Protein AF-A0A514XLR4-F1 (afdb_monomer_lite)

pLDDT: mean 80.81, std 17.4, range [39.03, 98.38]

Sequence (251 aa):
MKNIILPLVALTLTMSACSYKSPTEDLDKAIAKSQRDLDAIIYGGGQPGKINVNGVIVTDESGSLLLDKKISILQEGGLGSRNVGTAVVGEKNKPTLSPTVKEESPQLASAHAQLISEGYVNLGCENLTAEDVQGLEERKLDSTETVYVFLAAKKVFICGEQHKNGVSLNIMAEELVLKDVRLTVVGIVGGIAVKTQKLELQGKNLLGTAAPTSNGIGMDAPGIALVVEKELSGPGDLMLISTGGAVVEKK

Structure (mmCIF, N/CA/C/O backbone):
data_AF-A0A514XLR4-F1
#
_entry.id   AF-A0A514XLR4-F1
#
loop_
_atom_site.group_PDB
_atom_site.id
_atom_site.type_symbol
_atom_site.label_atom_id
_atom_site.label_alt_id
_atom_site.label_comp_id
_atom_site.label_asym_id
_atom_site.label_entity_id
_atom_site.label_seq_id
_atom_site.pdbx_PDB_ins_code
_atom_site.Cartn_x
_atom_site.Cartn_y
_atom_site.Cartn_z
_atom_site.occupancy
_atom_site.B_iso_or_equiv
_atom_site.auth_seq_id
_atom_site.auth_comp_id
_atom_site.auth_asym_id
_atom_site.auth_atom_id
_atom_site.pdbx_PDB_model_num
ATOM 1 N N . MET A 1 1 ? 45.574 35.294 -107.891 1.00 39.91 1 MET A N 1
ATOM 2 C CA . MET A 1 1 ? 44.646 34.335 -107.254 1.00 39.91 1 MET A CA 1
ATOM 3 C C . MET A 1 1 ? 45.392 33.677 -106.102 1.00 39.91 1 MET A C 1
ATOM 5 O O . MET A 1 1 ? 46.378 33.002 -106.354 1.00 39.91 1 MET A O 1
ATOM 9 N N . LYS A 1 2 ? 45.028 33.987 -104.852 1.00 39.03 2 LYS A N 1
ATOM 10 C CA . LYS A 1 2 ? 45.645 33.432 -103.635 1.00 39.03 2 LYS A CA 1
ATOM 11 C C . LYS A 1 2 ? 44.602 32.548 -102.950 1.00 39.03 2 LYS A C 1
ATOM 13 O O . LYS A 1 2 ? 43.550 33.054 -102.576 1.00 39.03 2 LYS A O 1
ATOM 18 N N . ASN A 1 3 ? 44.898 31.255 -102.831 1.00 39.69 3 ASN A N 1
ATOM 19 C CA . ASN A 1 3 ? 44.086 30.282 -102.102 1.00 39.69 3 ASN A CA 1
ATOM 20 C C . ASN A 1 3 ? 44.306 30.455 -100.595 1.00 39.69 3 ASN A C 1
ATOM 22 O O . ASN A 1 3 ? 45.447 30.453 -100.134 1.00 39.69 3 ASN A O 1
ATOM 26 N N . ILE A 1 4 ? 43.214 30.592 -99.844 1.00 48.88 4 ILE A N 1
ATOM 27 C CA . ILE A 1 4 ? 43.189 30.582 -98.379 1.00 48.88 4 ILE A CA 1
ATOM 28 C C . ILE A 1 4 ? 42.684 29.201 -97.954 1.00 48.88 4 ILE A C 1
ATOM 30 O O . ILE A 1 4 ? 41.593 28.797 -98.348 1.00 48.88 4 ILE A O 1
ATOM 34 N N . ILE A 1 5 ? 43.485 28.479 -97.170 1.00 50.09 5 ILE A N 1
ATOM 35 C CA . ILE A 1 5 ? 43.124 27.204 -96.538 1.00 50.09 5 ILE A CA 1
ATOM 36 C C . ILE A 1 5 ? 42.855 27.503 -95.057 1.00 50.09 5 ILE A C 1
ATOM 38 O O . ILE A 1 5 ? 43.748 27.985 -94.362 1.00 50.09 5 ILE A O 1
ATOM 42 N N . LEU A 1 6 ? 41.634 27.239 -94.584 1.00 40.59 6 LEU A N 1
ATOM 43 C CA . LEU A 1 6 ? 41.275 27.248 -93.160 1.00 40.59 6 LEU A CA 1
ATOM 44 C C . LEU A 1 6 ? 41.439 25.834 -92.573 1.00 40.59 6 LEU A C 1
ATOM 46 O O . LEU A 1 6 ? 41.003 24.877 -93.217 1.00 40.59 6 LEU A O 1
ATOM 50 N N . PRO A 1 7 ? 42.003 25.671 -91.361 1.00 51.16 7 PRO A N 1
ATOM 51 C CA . PRO A 1 7 ? 42.039 24.381 -90.690 1.00 51.16 7 PRO A CA 1
ATOM 52 C C . PRO A 1 7 ? 40.726 24.103 -89.943 1.00 51.16 7 PRO A C 1
ATOM 54 O O . PRO A 1 7 ? 40.160 24.964 -89.270 1.00 51.16 7 PRO A O 1
ATOM 57 N N . LEU A 1 8 ? 40.268 22.860 -90.071 1.00 41.84 8 LEU A N 1
ATOM 58 C CA . LEU A 1 8 ? 39.115 22.280 -89.393 1.00 41.84 8 LEU A CA 1
ATOM 59 C C . LEU A 1 8 ? 39.510 21.920 -87.948 1.00 41.84 8 LEU A C 1
ATOM 61 O O . LEU A 1 8 ? 40.364 21.060 -87.739 1.00 41.84 8 LEU A O 1
ATOM 65 N N . VAL A 1 9 ? 38.908 22.570 -86.950 1.00 48.19 9 VAL A N 1
ATOM 66 C CA . VAL A 1 9 ? 39.083 22.216 -85.531 1.00 48.19 9 VAL A CA 1
ATOM 67 C C . VAL A 1 9 ? 38.037 21.164 -85.166 1.00 48.19 9 VAL A C 1
ATOM 69 O O . VAL A 1 9 ? 36.843 21.454 -85.127 1.00 48.19 9 VAL A O 1
ATOM 72 N N . ALA A 1 10 ? 38.485 19.934 -84.916 1.00 47.81 10 ALA A N 1
ATOM 73 C CA . ALA A 1 10 ? 37.648 18.859 -84.398 1.00 47.81 10 ALA A CA 1
ATOM 74 C C . ALA A 1 10 ? 37.508 19.004 -82.873 1.00 47.81 10 ALA A C 1
ATOM 76 O O . ALA A 1 10 ? 38.484 18.884 -82.135 1.00 47.81 10 ALA A O 1
ATOM 77 N N . LEU A 1 11 ? 36.287 19.275 -82.410 1.00 42.00 11 LEU A N 1
ATOM 78 C CA . LEU A 1 11 ? 35.935 19.359 -80.995 1.00 42.00 11 LEU A CA 1
ATOM 79 C C . LEU A 1 11 ? 35.492 17.970 -80.505 1.00 42.00 11 LEU A C 1
ATOM 81 O O . LEU A 1 11 ? 34.370 17.539 -80.763 1.00 42.00 11 LEU A O 1
ATOM 85 N N . THR A 1 12 ? 36.371 17.246 -79.817 1.00 45.94 12 THR A N 1
ATOM 86 C CA . THR A 1 12 ? 36.027 15.981 -79.150 1.00 45.94 12 THR A CA 1
ATOM 87 C C . THR A 1 12 ? 35.360 16.252 -77.802 1.00 45.94 12 THR A C 1
ATOM 89 O O . THR A 1 12 ? 36.018 16.680 -76.856 1.00 45.94 12 THR A O 1
ATOM 92 N N . LEU A 1 13 ? 34.056 15.980 -77.710 1.00 43.53 13 LEU A N 1
ATOM 93 C CA . LEU A 1 13 ? 33.303 15.914 -76.455 1.00 43.53 13 LEU A CA 1
ATOM 94 C C . LEU A 1 13 ? 33.559 14.565 -75.768 1.00 43.53 13 LEU A C 1
ATOM 96 O O . LEU A 1 13 ? 33.110 13.525 -76.245 1.00 43.53 13 LEU A O 1
ATOM 100 N N . THR A 1 14 ? 34.244 14.570 -74.626 1.00 49.59 14 THR A N 1
ATOM 101 C CA . THR A 1 14 ? 34.292 13.413 -73.722 1.00 49.59 14 THR A CA 1
ATOM 102 C C . THR A 1 14 ? 33.075 13.445 -72.803 1.00 49.59 14 THR A C 1
ATOM 104 O O . THR A 1 14 ? 32.997 14.279 -71.902 1.00 49.59 14 THR A O 1
ATOM 107 N N . MET A 1 15 ? 32.116 12.545 -73.028 1.00 46.03 15 MET A N 1
ATOM 108 C CA . MET A 1 15 ? 31.027 12.306 -72.081 1.00 46.03 15 MET A CA 1
ATOM 109 C C . MET A 1 15 ? 31.538 11.421 -70.940 1.00 46.03 15 MET A C 1
ATOM 111 O O . MET A 1 15 ? 31.793 10.234 -71.135 1.00 46.03 15 MET A O 1
ATOM 115 N N . SER A 1 16 ? 31.690 11.992 -69.744 1.00 50.12 16 SER A N 1
ATOM 116 C CA . SER A 1 16 ? 31.891 11.208 -68.524 1.00 50.12 16 SER A CA 1
ATOM 117 C C . SER A 1 16 ? 30.612 10.438 -68.205 1.00 50.12 16 SER A C 1
ATOM 119 O O . SER A 1 16 ? 29.568 11.033 -67.940 1.00 50.12 16 SER A O 1
ATOM 121 N N . ALA A 1 17 ? 30.691 9.109 -68.226 1.00 46.56 17 ALA A N 1
ATOM 122 C CA . ALA A 1 17 ? 29.629 8.238 -67.750 1.00 46.56 17 ALA A CA 1
ATOM 123 C C . ALA A 1 17 ? 29.495 8.383 -66.224 1.00 46.56 17 ALA A C 1
ATOM 125 O O . ALA A 1 17 ? 30.269 7.807 -65.459 1.00 46.56 17 ALA A O 1
ATOM 126 N N . CYS A 1 18 ? 28.514 9.162 -65.766 1.00 47.25 18 CYS A N 1
ATOM 127 C CA . CYS A 1 18 ? 28.053 9.083 -64.385 1.00 47.25 18 CYS A CA 1
ATOM 128 C C . CYS A 1 18 ? 27.374 7.722 -64.188 1.00 47.25 18 CYS A C 1
ATOM 130 O O . CYS A 1 18 ? 26.313 7.462 -64.752 1.00 47.25 18 CYS A O 1
ATOM 132 N N . SER A 1 19 ? 28.008 6.849 -63.405 1.00 46.62 19 SER A N 1
ATOM 133 C CA . SER A 1 19 ? 27.439 5.574 -62.965 1.00 46.62 19 SER A CA 1
ATOM 134 C C . SER A 1 19 ? 26.181 5.844 -62.132 1.00 46.62 19 SER A C 1
ATOM 136 O O . SER A 1 19 ? 26.264 6.336 -61.005 1.00 46.62 19 SER A O 1
ATOM 138 N N . TYR A 1 20 ? 25.010 5.592 -62.716 1.00 44.69 20 TYR A N 1
ATOM 139 C CA . TYR A 1 20 ? 23.713 5.725 -62.055 1.00 44.69 20 TYR A CA 1
ATOM 140 C C . TYR A 1 20 ? 23.550 4.534 -61.099 1.00 44.69 20 TYR A C 1
ATOM 142 O O . TYR A 1 20 ? 23.274 3.416 -61.535 1.00 44.69 20 TYR A O 1
ATOM 150 N N . LYS A 1 21 ? 23.781 4.744 -59.797 1.00 54.09 21 LYS A N 1
ATOM 151 C CA . LYS A 1 21 ? 23.449 3.739 -58.776 1.00 54.09 21 LYS A CA 1
ATOM 152 C C . LYS A 1 21 ? 21.939 3.505 -58.786 1.00 54.09 21 LYS A C 1
ATOM 154 O O . LYS A 1 21 ? 21.162 4.457 -58.825 1.00 54.09 21 LYS A O 1
ATOM 159 N N . SER A 1 22 ? 21.539 2.235 -58.796 1.00 52.41 22 SER A N 1
ATOM 160 C CA . SER A 1 22 ? 20.132 1.833 -58.793 1.00 52.41 22 SER A CA 1
ATOM 161 C C . SER A 1 22 ? 19.422 2.388 -57.547 1.00 52.41 22 SER A C 1
ATOM 163 O O . SER A 1 22 ? 19.897 2.122 -56.440 1.00 52.41 22 SER A O 1
ATOM 165 N N . PRO A 1 23 ? 18.267 3.071 -57.680 1.00 59.06 23 PRO A N 1
ATOM 166 C CA . PRO A 1 23 ? 17.483 3.587 -56.551 1.00 59.06 23 PRO A CA 1
ATOM 167 C C . PRO A 1 23 ? 17.082 2.526 -55.514 1.00 59.06 23 PRO A C 1
ATOM 169 O O . PRO A 1 23 ? 16.764 2.862 -54.376 1.00 59.06 23 PRO A O 1
ATOM 172 N N . THR A 1 24 ? 17.090 1.243 -55.890 1.00 62.62 24 THR A N 1
ATOM 173 C CA . THR A 1 24 ? 16.751 0.125 -54.998 1.00 62.62 24 THR A CA 1
ATOM 174 C C . THR A 1 24 ? 17.863 -0.189 -54.000 1.00 62.62 24 THR A C 1
ATOM 176 O O . THR A 1 24 ? 17.577 -0.524 -52.861 1.00 62.62 24 THR A O 1
ATOM 179 N N . GLU A 1 25 ? 19.133 -0.023 -54.379 1.00 62.50 25 GLU A N 1
ATOM 180 C CA . GLU A 1 25 ? 20.267 -0.415 -53.532 1.00 62.50 25 GLU A CA 1
ATOM 181 C C . GLU A 1 25 ? 20.468 0.555 -52.354 1.00 62.50 25 GLU A C 1
ATOM 183 O O . GLU A 1 25 ? 20.868 0.153 -51.259 1.00 62.50 25 GLU A O 1
ATOM 188 N N . ASP A 1 26 ? 20.157 1.835 -52.567 1.00 68.38 26 ASP A N 1
ATOM 189 C CA . ASP A 1 26 ? 20.165 2.855 -51.517 1.00 68.38 26 ASP A CA 1
ATOM 190 C C . ASP A 1 26 ? 18.927 2.739 -50.609 1.00 68.38 26 ASP A C 1
ATOM 192 O O . ASP A 1 26 ? 19.033 2.970 -49.403 1.00 68.38 26 ASP A O 1
ATOM 196 N N . LEU A 1 27 ? 17.783 2.295 -51.150 1.00 69.19 27 LEU A N 1
ATOM 197 C CA . LEU A 1 27 ? 16.577 1.999 -50.372 1.00 69.19 27 LEU A CA 1
ATOM 198 C C . LEU A 1 27 ? 16.766 0.760 -49.482 1.00 69.19 27 LEU A C 1
ATOM 200 O O . LEU A 1 27 ? 16.474 0.821 -48.291 1.00 69.19 27 LEU A O 1
ATOM 204 N N . ASP A 1 28 ? 17.334 -0.323 -50.012 1.00 72.12 28 ASP A N 1
ATOM 205 C CA . ASP A 1 28 ? 17.603 -1.552 -49.257 1.00 72.12 28 ASP A CA 1
ATOM 206 C C . ASP A 1 28 ? 18.634 -1.316 -48.143 1.00 72.12 28 ASP A C 1
ATOM 208 O O . ASP A 1 28 ? 18.482 -1.806 -47.021 1.00 72.12 28 ASP A O 1
ATOM 212 N N . LYS A 1 29 ? 19.661 -0.492 -48.400 1.00 71.31 29 LYS A N 1
ATOM 213 C CA . LYS A 1 29 ? 20.621 -0.062 -47.368 1.00 71.31 29 LYS A CA 1
ATOM 214 C C . LYS A 1 29 ? 19.975 0.838 -46.319 1.00 71.31 29 LYS A C 1
ATOM 216 O O . LYS A 1 29 ? 20.303 0.698 -45.141 1.00 71.31 29 LYS A O 1
ATOM 221 N N . ALA A 1 30 ? 19.070 1.733 -46.711 1.00 66.81 30 ALA A N 1
ATOM 222 C CA . ALA A 1 30 ? 18.332 2.577 -45.776 1.00 66.81 30 ALA A CA 1
ATOM 223 C C . ALA A 1 30 ? 17.387 1.752 -44.885 1.00 66.81 30 ALA A C 1
ATOM 225 O O . ALA A 1 30 ? 17.363 1.965 -43.673 1.00 66.81 30 ALA A O 1
ATOM 226 N N . ILE A 1 31 ? 16.688 0.759 -45.446 1.00 68.06 31 ILE A N 1
ATOM 227 C CA . ILE A 1 31 ? 15.821 -0.171 -44.708 1.00 68.06 31 ILE A CA 1
ATOM 228 C C . ILE A 1 31 ? 16.651 -1.031 -43.745 1.00 68.06 31 ILE A C 1
ATOM 230 O O . ILE A 1 31 ? 16.353 -1.076 -42.553 1.00 68.06 31 ILE A O 1
ATOM 234 N N . ALA A 1 32 ? 17.749 -1.630 -44.215 1.00 67.88 32 ALA A N 1
ATOM 235 C CA . ALA A 1 32 ? 18.626 -2.463 -43.389 1.00 67.88 32 ALA A CA 1
ATOM 236 C C . ALA A 1 32 ? 19.385 -1.671 -42.307 1.00 67.88 32 ALA A C 1
ATOM 238 O O . ALA A 1 32 ? 19.806 -2.239 -41.296 1.00 67.88 32 ALA A O 1
ATOM 239 N N . LYS A 1 33 ? 19.613 -0.370 -42.516 1.00 67.19 33 LYS A N 1
ATOM 240 C CA . LYS A 1 33 ? 20.150 0.530 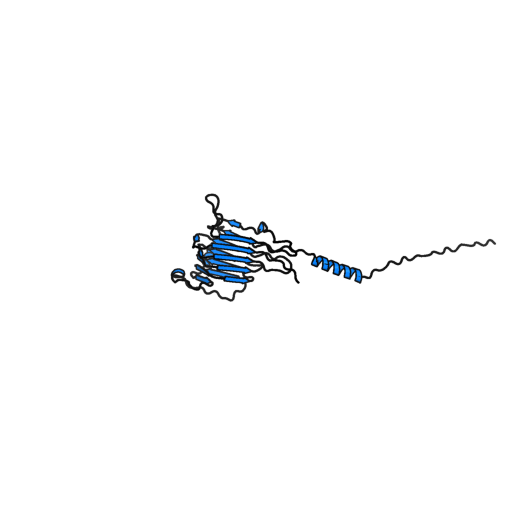-41.491 1.00 67.19 33 LYS A CA 1
ATOM 241 C C . LYS A 1 33 ? 19.070 0.894 -40.474 1.00 67.19 33 LYS A C 1
ATOM 243 O O . LYS A 1 33 ? 19.314 0.752 -39.287 1.00 67.19 33 LYS A O 1
ATOM 248 N N . SER A 1 34 ? 17.868 1.256 -40.921 1.00 60.72 34 SER A N 1
ATOM 249 C CA . SER A 1 34 ? 16.749 1.570 -40.027 1.00 60.72 34 SER A CA 1
ATOM 250 C C . SER A 1 34 ? 16.331 0.377 -39.166 1.00 60.72 34 SER A C 1
ATOM 252 O O . SER A 1 34 ? 15.984 0.574 -38.008 1.00 60.72 34 SER A O 1
ATOM 254 N N . GLN A 1 35 ? 16.375 -0.848 -39.697 1.00 59.94 35 GLN A N 1
ATOM 255 C CA . GLN A 1 35 ? 16.133 -2.068 -38.920 1.00 59.94 35 GLN A CA 1
ATOM 256 C C . GLN A 1 35 ? 17.231 -2.303 -37.882 1.00 59.94 35 GLN A C 1
ATOM 258 O O . GLN A 1 35 ? 16.912 -2.544 -36.728 1.00 59.94 35 GLN A O 1
ATOM 263 N N . ARG A 1 36 ? 18.508 -2.121 -38.242 1.00 59.09 36 ARG A N 1
ATOM 264 C CA . ARG A 1 36 ? 19.615 -2.190 -37.273 1.00 59.09 36 ARG A CA 1
ATOM 265 C C . ARG A 1 36 ? 19.551 -1.107 -36.198 1.00 59.09 36 ARG A C 1
ATOM 267 O O . ARG A 1 36 ? 19.905 -1.380 -35.059 1.00 59.09 36 ARG A O 1
ATOM 274 N N . ASP A 1 37 ? 19.101 0.093 -36.550 1.00 59.69 37 ASP A N 1
ATOM 275 C CA . ASP A 1 37 ? 18.941 1.203 -35.611 1.00 59.69 37 ASP A CA 1
ATOM 276 C C . ASP A 1 37 ? 17.739 0.964 -34.671 1.00 59.69 37 ASP A C 1
ATOM 278 O O . ASP A 1 37 ? 17.832 1.256 -33.482 1.00 59.69 37 ASP A O 1
ATOM 282 N N . LEU A 1 38 ? 16.648 0.357 -35.161 1.00 57.47 38 LEU A N 1
ATOM 283 C CA . LEU A 1 38 ? 15.521 -0.123 -34.341 1.00 57.47 38 LEU A CA 1
ATOM 284 C C . LEU A 1 38 ? 15.944 -1.272 -33.414 1.00 57.47 38 LEU A C 1
ATOM 286 O O . LEU A 1 38 ? 15.616 -1.260 -32.229 1.00 57.47 38 LEU A O 1
ATOM 290 N N . ASP A 1 39 ? 16.752 -2.201 -33.925 1.00 59.03 39 ASP A N 1
ATOM 291 C CA . ASP A 1 39 ? 17.385 -3.267 -33.150 1.00 59.03 39 ASP A CA 1
ATOM 292 C C . ASP A 1 39 ? 18.475 -2.733 -32.209 1.00 59.03 39 ASP A C 1
ATOM 294 O O . ASP A 1 39 ? 19.016 -3.503 -31.425 1.00 59.03 39 ASP A O 1
ATOM 298 N N . ALA A 1 40 ? 18.836 -1.448 -32.250 1.00 60.34 40 ALA A N 1
ATOM 299 C CA . ALA A 1 40 ? 19.800 -0.823 -31.342 1.00 60.34 40 ALA A CA 1
ATOM 300 C C . ALA A 1 40 ? 19.135 0.005 -30.230 1.00 60.34 40 ALA A C 1
ATOM 302 O O . ALA A 1 40 ? 19.845 0.519 -29.363 1.00 60.34 40 ALA A O 1
ATOM 303 N N . ILE A 1 41 ? 17.801 0.138 -30.219 1.00 67.56 41 ILE A N 1
ATOM 304 C CA . ILE A 1 41 ? 17.110 0.937 -29.203 1.00 67.56 41 ILE A CA 1
ATOM 305 C C . ILE A 1 41 ? 17.182 0.222 -27.854 1.00 67.56 41 ILE A C 1
ATOM 307 O O . ILE A 1 41 ? 16.604 -0.842 -27.643 1.00 67.56 41 ILE A O 1
ATOM 311 N N . ILE A 1 42 ? 17.907 0.841 -26.928 1.00 74.25 42 ILE A N 1
ATOM 312 C CA . ILE A 1 42 ? 18.035 0.397 -25.547 1.00 74.25 42 ILE A CA 1
ATOM 313 C C . ILE A 1 42 ? 16.937 1.072 -24.722 1.00 74.25 42 ILE A C 1
ATOM 315 O O . ILE A 1 42 ? 16.907 2.296 -24.594 1.00 74.25 42 ILE A O 1
ATOM 319 N N . TYR A 1 43 ? 16.054 0.270 -24.131 1.00 82.25 43 TYR A N 1
ATOM 320 C CA . TYR A 1 43 ? 15.019 0.744 -23.216 1.00 82.25 43 TYR A CA 1
ATOM 321 C C . TYR A 1 43 ? 15.432 0.524 -21.761 1.00 82.25 43 TYR A C 1
ATOM 323 O O . TYR A 1 43 ? 15.835 -0.581 -21.379 1.00 82.25 43 TYR A O 1
ATOM 331 N N . GLY A 1 44 ? 15.286 1.571 -20.946 1.00 88.75 44 GLY A N 1
ATOM 332 C CA . GLY A 1 44 ? 15.314 1.453 -19.490 1.00 88.75 44 GLY A CA 1
ATOM 333 C C . GLY A 1 44 ? 14.066 0.738 -18.967 1.00 88.75 44 GLY A C 1
ATOM 334 O O . GLY A 1 44 ? 13.029 0.707 -19.634 1.00 88.75 44 GLY A O 1
ATOM 335 N N . GLY A 1 45 ? 14.174 0.151 -17.776 1.00 93.75 45 GLY A N 1
ATOM 336 C CA . GLY A 1 45 ? 13.019 -0.421 -17.092 1.00 93.75 45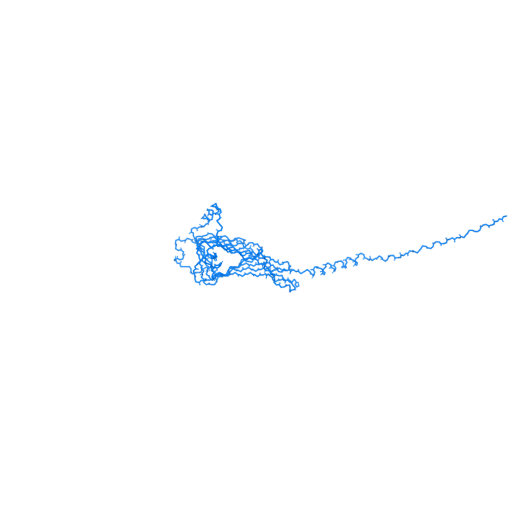 GLY A CA 1
ATOM 337 C C . GLY A 1 45 ? 12.079 0.653 -16.548 1.00 93.75 45 GLY A C 1
ATOM 338 O O . GLY A 1 45 ? 12.437 1.829 -16.451 1.00 93.75 45 GLY A O 1
ATOM 339 N N . GLY A 1 46 ? 10.863 0.240 -16.203 1.00 95.88 46 GLY A N 1
ATOM 340 C CA . GLY A 1 46 ? 9.856 1.134 -15.648 1.00 95.88 46 GLY A CA 1
ATOM 341 C C . GLY A 1 46 ? 10.189 1.598 -14.233 1.00 95.88 46 GLY A C 1
ATOM 342 O O . GLY A 1 46 ? 10.931 0.942 -13.502 1.00 95.88 46 GLY A O 1
ATOM 343 N N . GLN A 1 47 ? 9.628 2.726 -13.819 1.00 97.31 47 GLN A N 1
ATOM 344 C CA . GLN A 1 47 ? 9.740 3.213 -12.450 1.00 97.31 47 GLN A CA 1
ATOM 345 C C . GLN A 1 47 ? 8.702 2.554 -11.530 1.00 97.31 47 GLN A C 1
ATOM 347 O O . GLN A 1 47 ? 7.592 2.250 -11.976 1.00 97.31 47 GLN A O 1
ATOM 352 N N . PRO A 1 48 ? 9.003 2.371 -10.234 1.00 97.44 48 PRO A N 1
ATOM 353 C CA . PRO A 1 48 ? 7.961 2.058 -9.268 1.00 97.44 48 PRO A CA 1
ATOM 354 C C . PRO A 1 48 ? 7.017 3.256 -9.109 1.00 97.44 48 PRO A C 1
ATOM 356 O O . PRO A 1 48 ? 7.397 4.411 -9.328 1.00 97.44 48 PRO A O 1
ATOM 359 N N . GLY A 1 49 ? 5.789 2.976 -8.694 1.00 96.75 49 GLY A N 1
ATOM 360 C CA . GLY A 1 49 ? 4.795 3.989 -8.388 1.00 96.75 49 GLY A CA 1
ATOM 361 C C . GLY A 1 49 ? 5.066 4.637 -7.039 1.00 96.75 49 GLY A C 1
ATOM 362 O O . GLY A 1 49 ? 5.609 4.015 -6.123 1.00 96.75 49 GLY A O 1
ATOM 363 N N . LYS A 1 50 ? 4.669 5.903 -6.900 1.00 96.38 50 LYS A N 1
ATOM 364 C CA . LYS A 1 50 ? 4.859 6.664 -5.665 1.00 96.38 50 LYS A CA 1
ATOM 365 C C . LYS A 1 50 ? 4.069 6.052 -4.504 1.00 96.38 50 LYS A C 1
ATOM 367 O O . LYS A 1 50 ? 2.872 5.801 -4.641 1.00 96.38 50 LYS A O 1
ATOM 372 N N . ILE A 1 51 ? 4.720 5.892 -3.353 1.00 96.19 51 ILE A N 1
ATOM 373 C CA . ILE A 1 51 ? 4.080 5.478 -2.100 1.00 96.19 51 ILE A CA 1
ATOM 374 C C . ILE A 1 51 ? 3.941 6.702 -1.188 1.00 96.19 51 ILE A C 1
ATOM 376 O O . ILE A 1 51 ? 4.934 7.335 -0.837 1.00 96.19 51 ILE A O 1
ATOM 380 N N . ASN A 1 52 ? 2.711 7.059 -0.822 1.00 94.00 52 ASN A N 1
ATOM 381 C CA . ASN A 1 52 ? 2.427 8.123 0.139 1.00 94.00 52 ASN A CA 1
ATOM 382 C C . ASN A 1 52 ? 1.839 7.510 1.409 1.00 94.00 52 ASN A C 1
ATOM 384 O O . ASN A 1 52 ? 0.858 6.771 1.328 1.00 94.00 52 ASN A O 1
ATOM 388 N N . VAL A 1 53 ? 2.411 7.841 2.562 1.00 92.31 53 VAL A N 1
ATOM 389 C CA . VAL A 1 53 ? 1.929 7.382 3.866 1.00 92.31 53 VAL A CA 1
ATOM 390 C C . VAL A 1 53 ? 1.692 8.590 4.759 1.00 92.31 53 VAL A C 1
ATOM 392 O O . VAL A 1 53 ? 2.626 9.345 5.028 1.00 92.31 53 VAL A O 1
ATOM 395 N N . ASN A 1 54 ? 0.450 8.769 5.208 1.00 89.31 54 ASN A N 1
ATOM 396 C CA . ASN A 1 54 ? 0.049 9.921 6.006 1.00 89.31 54 ASN A CA 1
ATOM 397 C C . ASN A 1 54 ? -0.639 9.519 7.317 1.00 89.31 54 ASN A C 1
ATOM 399 O O . ASN A 1 54 ? -1.395 8.545 7.364 1.00 89.31 54 ASN A O 1
ATOM 403 N N . GLY A 1 55 ? -0.458 10.357 8.338 1.00 83.31 55 GLY A N 1
ATOM 404 C CA . GLY A 1 55 ? -1.182 10.297 9.607 1.00 83.31 55 GLY A CA 1
ATOM 405 C C . GLY A 1 55 ? -0.371 9.684 10.747 1.00 83.31 55 GLY A C 1
ATOM 406 O O . GLY A 1 55 ? 0.854 9.774 10.760 1.00 83.31 55 GLY A O 1
ATOM 407 N N . VAL A 1 56 ? -1.049 9.065 11.718 1.00 73.12 56 VAL A N 1
ATOM 408 C CA . VAL A 1 56 ? -0.465 8.694 13.031 1.00 73.12 56 VAL A CA 1
ATOM 409 C C . VAL A 1 56 ? 0.630 7.627 12.977 1.00 73.12 56 VAL A C 1
ATOM 411 O O . VAL A 1 56 ? 1.297 7.365 13.971 1.00 73.12 56 VAL A O 1
ATOM 414 N N . ILE A 1 57 ? 0.825 7.013 11.815 1.00 75.31 57 ILE A N 1
ATOM 415 C CA . ILE A 1 57 ? 1.847 5.998 11.568 1.00 75.31 57 ILE A CA 1
ATOM 416 C C . ILE A 1 57 ? 3.199 6.595 11.152 1.00 75.31 57 ILE A C 1
ATOM 418 O O . ILE A 1 57 ? 4.087 5.825 10.823 1.00 75.31 57 ILE A O 1
ATOM 422 N N . VAL A 1 58 ? 3.367 7.925 11.140 1.00 69.19 58 VAL A N 1
ATOM 423 C CA . VAL A 1 58 ? 4.594 8.659 10.765 1.00 69.19 58 VAL A CA 1
ATOM 424 C C . VAL A 1 58 ? 4.890 9.719 11.837 1.00 69.19 58 VAL A C 1
ATOM 426 O O . VAL A 1 58 ? 4.042 10.563 12.092 1.00 69.19 58 VAL A O 1
ATOM 429 N N . THR A 1 59 ? 6.072 9.737 12.465 1.00 62.00 59 THR A N 1
ATOM 430 C CA . THR A 1 59 ? 6.460 10.751 13.475 1.00 62.00 59 THR A CA 1
ATOM 431 C C . THR A 1 59 ? 7.836 11.397 13.293 1.00 62.00 59 THR A C 1
ATOM 433 O O . THR A 1 59 ? 8.839 10.701 13.179 1.00 62.00 59 THR A O 1
ATOM 436 N N . ASP A 1 60 ? 7.895 12.723 13.443 1.00 58.56 60 ASP A N 1
ATOM 437 C CA . ASP A 1 60 ? 9.088 13.518 13.798 1.00 58.56 60 ASP A CA 1
ATOM 438 C C . ASP A 1 60 ? 8.693 14.806 14.568 1.00 58.56 60 ASP A C 1
ATOM 440 O O . ASP A 1 60 ? 7.543 14.931 14.986 1.00 58.56 60 ASP A O 1
ATOM 444 N N . GLU A 1 61 ? 9.554 15.810 14.812 1.00 51.28 61 GLU A N 1
ATOM 445 C CA . GLU A 1 61 ? 10.914 15.785 15.397 1.00 51.28 61 GLU A CA 1
ATOM 446 C C . GLU A 1 61 ? 10.883 16.038 16.925 1.00 51.28 61 GLU A C 1
ATOM 448 O O . GLU A 1 61 ? 11.921 16.081 17.578 1.00 51.28 61 GLU A O 1
ATOM 453 N N . SER A 1 62 ? 9.713 16.139 17.561 1.00 56.44 62 SER A N 1
ATOM 454 C CA . SER A 1 62 ? 9.612 16.243 19.030 1.00 56.44 62 SER A CA 1
ATOM 455 C C . SER A 1 62 ? 9.482 14.885 19.748 1.00 56.44 62 SER A C 1
ATOM 457 O O . SER A 1 62 ? 9.221 14.861 20.950 1.00 56.44 62 SER A O 1
ATOM 459 N N . GLY A 1 63 ? 9.669 13.758 19.036 1.00 57.22 63 GLY A N 1
ATOM 460 C CA . GLY A 1 63 ? 9.681 12.398 19.611 1.00 57.22 63 GLY A CA 1
ATOM 461 C C . GLY A 1 63 ? 9.469 11.248 18.609 1.00 57.22 63 GLY A C 1
ATOM 462 O O . GLY A 1 63 ? 8.514 10.493 18.736 1.00 57.22 63 GLY A O 1
ATOM 463 N N . SER A 1 64 ? 10.351 11.140 17.615 1.00 61.88 64 SER A N 1
ATOM 464 C CA . SER A 1 64 ? 10.177 10.510 16.291 1.00 61.88 64 SER A CA 1
ATOM 465 C C . SER A 1 64 ? 10.090 8.967 16.170 1.00 61.88 64 SER A C 1
ATOM 467 O O . SER A 1 64 ? 10.952 8.241 16.660 1.00 61.88 64 SER A O 1
ATOM 469 N N . LEU A 1 65 ? 9.166 8.489 15.329 1.00 54.09 65 LEU A N 1
ATOM 470 C CA . LEU A 1 65 ? 9.180 7.264 14.506 1.00 54.09 65 LEU A CA 1
ATOM 471 C C . LEU A 1 65 ? 8.460 7.559 13.163 1.00 54.09 65 LEU A C 1
ATOM 473 O O . LEU A 1 65 ? 7.257 7.359 13.026 1.00 54.09 65 LEU A O 1
ATOM 477 N N . LEU A 1 66 ? 9.180 8.067 12.150 1.00 69.12 66 LEU A N 1
ATOM 478 C CA . LEU A 1 66 ? 8.636 8.534 10.849 1.00 69.12 66 LEU A CA 1
ATOM 479 C C . LEU A 1 66 ? 7.870 7.477 10.051 1.00 69.12 66 LEU A C 1
ATOM 481 O O . LEU A 1 66 ? 7.178 7.792 9.096 1.00 69.12 66 LEU A O 1
ATOM 485 N N . LEU A 1 67 ? 7.980 6.221 10.426 1.00 79.19 67 LEU A N 1
ATOM 486 C CA . LEU A 1 67 ? 7.071 5.186 9.994 1.00 79.19 67 LEU A CA 1
ATOM 487 C C . LEU A 1 67 ? 6.998 4.191 11.146 1.00 79.19 67 LEU A C 1
ATOM 489 O O . LEU A 1 67 ? 8.046 3.819 11.680 1.00 79.19 67 LEU A O 1
ATOM 493 N N . ASP A 1 68 ? 5.802 3.785 11.561 1.00 86.19 68 ASP A N 1
ATOM 494 C CA . ASP A 1 68 ? 5.661 2.755 12.584 1.00 86.19 68 ASP A CA 1
ATOM 495 C C . ASP A 1 68 ? 6.447 1.513 12.146 1.00 86.19 68 ASP A C 1
ATOM 497 O O . ASP A 1 68 ? 6.382 1.107 10.988 1.00 86.19 68 ASP A O 1
ATOM 501 N N . LYS A 1 69 ? 7.184 0.886 13.069 1.00 88.06 69 LYS A N 1
ATOM 502 C CA . LYS A 1 69 ? 7.998 -0.313 12.799 1.00 88.06 69 LYS A CA 1
ATOM 503 C C . LYS A 1 69 ? 7.203 -1.482 12.203 1.00 88.06 69 LYS A C 1
ATOM 505 O O . LYS A 1 69 ? 7.795 -2.409 11.659 1.00 88.06 69 LYS A O 1
ATOM 510 N N . LYS A 1 70 ? 5.879 -1.475 12.365 1.00 91.44 70 LYS A N 1
ATOM 511 C CA . LYS A 1 70 ? 4.955 -2.432 11.758 1.00 91.44 70 LYS A CA 1
ATOM 512 C C . LYS A 1 70 ? 4.796 -2.218 10.262 1.00 91.44 70 LYS A C 1
ATOM 514 O O . LYS A 1 70 ? 4.288 -3.113 9.605 1.00 91.44 70 LYS A O 1
ATOM 519 N N . ILE A 1 71 ? 5.185 -1.067 9.722 1.00 92.88 71 ILE A N 1
ATOM 520 C CA . ILE A 1 71 ? 5.051 -0.739 8.309 1.00 92.88 71 ILE A CA 1
ATOM 521 C C . ILE A 1 71 ? 6.439 -0.631 7.684 1.00 92.88 71 ILE A C 1
ATOM 523 O O . ILE A 1 71 ? 7.321 0.072 8.169 1.00 92.88 71 ILE A O 1
ATOM 527 N N . SER A 1 72 ? 6.628 -1.330 6.572 1.00 94.81 72 SER A N 1
ATOM 528 C CA . SER A 1 72 ? 7.835 -1.261 5.752 1.00 94.81 72 SER A CA 1
ATOM 529 C C . SER A 1 72 ? 7.480 -0.841 4.331 1.00 94.81 72 SER A C 1
ATOM 531 O O . SER A 1 72 ? 6.377 -1.102 3.853 1.00 94.81 72 SER A O 1
ATOM 533 N N . ILE A 1 73 ? 8.410 -0.164 3.659 1.00 95.69 73 ILE A N 1
ATOM 534 C CA . ILE A 1 73 ? 8.236 0.301 2.284 1.00 95.69 73 ILE A CA 1
ATOM 535 C C . ILE A 1 73 ? 9.367 -0.262 1.430 1.00 95.69 73 ILE A C 1
ATOM 537 O O . ILE A 1 73 ? 10.537 -0.115 1.782 1.00 95.69 73 ILE A O 1
ATOM 541 N N . LEU A 1 74 ? 9.012 -0.860 0.295 1.00 97.19 74 LEU A N 1
ATOM 542 C CA . LEU A 1 74 ? 9.946 -1.345 -0.714 1.00 97.19 74 LEU A CA 1
ATOM 543 C C . LEU A 1 74 ? 9.562 -0.784 -2.087 1.00 97.19 74 LEU A C 1
ATOM 545 O O . LEU A 1 74 ? 8.425 -0.917 -2.533 1.00 97.19 74 LEU A O 1
ATOM 549 N N . GLN A 1 75 ? 10.514 -0.154 -2.768 1.00 97.38 75 GLN A N 1
ATOM 550 C CA . GLN A 1 75 ? 10.335 0.322 -4.136 1.00 97.38 75 GLN A CA 1
ATOM 551 C C . GLN A 1 75 ? 11.487 -0.149 -5.008 1.00 97.38 75 GLN A C 1
ATOM 553 O O . GLN A 1 75 ? 12.649 0.100 -4.694 1.00 97.38 75 GLN A O 1
ATOM 558 N N . GLU A 1 76 ? 11.152 -0.786 -6.124 1.00 96.88 76 GLU A N 1
ATOM 559 C CA . GLU A 1 76 ? 12.126 -1.360 -7.048 1.00 96.88 76 GLU A CA 1
ATOM 560 C C . GLU A 1 76 ? 11.805 -0.942 -8.484 1.00 96.88 76 GLU A C 1
ATOM 562 O O . GLU A 1 76 ? 10.665 -1.024 -8.941 1.00 96.88 76 GLU A O 1
ATOM 567 N N . GLY A 1 77 ? 12.810 -0.472 -9.222 1.00 96.19 77 GLY A N 1
ATOM 568 C CA . GLY A 1 77 ? 12.653 -0.234 -10.653 1.00 96.19 77 GLY A CA 1
ATOM 569 C C . GLY A 1 77 ? 12.647 -1.532 -11.448 1.00 96.19 77 GLY A C 1
ATOM 570 O O . GLY A 1 77 ? 13.277 -2.520 -11.074 1.00 96.19 77 GLY A O 1
ATOM 571 N N . GLY A 1 78 ? 11.964 -1.507 -12.587 1.00 95.75 78 GLY A N 1
ATOM 572 C CA . GLY A 1 78 ? 11.956 -2.616 -13.526 1.00 95.75 78 GLY A CA 1
ATOM 573 C C . GLY A 1 78 ? 13.335 -2.843 -14.139 1.00 95.75 78 GLY A C 1
ATOM 574 O O . GLY A 1 78 ? 14.141 -1.916 -14.274 1.00 95.75 78 GLY A O 1
ATOM 575 N N . LEU A 1 79 ? 13.604 -4.082 -14.544 1.00 94.75 79 LEU A N 1
ATOM 576 C CA . LEU A 1 79 ? 14.795 -4.433 -15.313 1.00 94.75 79 LEU A CA 1
ATOM 577 C C . LEU A 1 79 ? 14.686 -3.863 -16.737 1.00 94.75 79 LEU A C 1
ATOM 579 O O . LEU A 1 79 ? 13.687 -4.092 -17.416 1.00 94.75 79 LEU A O 1
ATOM 583 N N . GLY A 1 80 ? 15.695 -3.121 -17.189 1.00 91.12 80 GLY A N 1
ATOM 584 C CA . GLY A 1 80 ? 15.793 -2.652 -18.571 1.00 91.12 80 GLY A CA 1
ATOM 585 C C . GLY A 1 80 ? 16.224 -3.746 -19.549 1.00 91.12 80 GLY A C 1
ATOM 586 O O . GLY A 1 80 ? 16.710 -4.809 -19.163 1.00 91.12 80 GLY A O 1
ATOM 587 N N . SER A 1 81 ? 16.084 -3.461 -20.842 1.00 88.81 81 SER A N 1
ATOM 588 C CA . SER A 1 81 ? 16.575 -4.344 -21.910 1.00 88.81 81 SER A CA 1
ATOM 589 C C . SER A 1 81 ? 18.104 -4.470 -21.884 1.00 88.81 81 SER A C 1
ATOM 591 O O . SER A 1 81 ? 18.794 -3.622 -21.321 1.00 88.81 81 SER A O 1
ATOM 593 N N . ARG A 1 82 ? 18.652 -5.522 -22.508 1.00 81.31 82 ARG A N 1
ATOM 594 C CA . ARG A 1 82 ? 20.095 -5.656 -22.809 1.00 81.31 82 ARG A CA 1
ATOM 595 C C . ARG A 1 82 ? 21.046 -5.406 -21.638 1.00 81.31 82 ARG A C 1
ATOM 597 O O . ARG A 1 82 ? 22.113 -4.826 -21.814 1.00 81.31 82 ARG A O 1
ATOM 604 N N . ASN A 1 83 ? 20.676 -5.870 -20.446 1.00 74.56 83 ASN A N 1
ATOM 605 C CA . ASN A 1 83 ? 21.490 -5.753 -19.231 1.00 74.56 83 ASN A CA 1
ATOM 606 C C . ASN A 1 83 ? 21.791 -4.307 -18.799 1.00 74.56 83 ASN A C 1
ATOM 608 O O . ASN A 1 83 ? 22.766 -4.074 -18.091 1.00 74.56 83 ASN A O 1
ATOM 612 N N . VAL A 1 84 ? 20.936 -3.340 -19.155 1.00 81.81 84 VAL A N 1
ATOM 613 C CA . VAL A 1 84 ? 21.013 -1.954 -18.637 1.00 81.81 84 VAL A CA 1
ATOM 614 C C . VAL A 1 84 ? 20.838 -1.895 -17.113 1.00 81.81 84 VAL A C 1
ATOM 616 O O . VAL A 1 84 ? 21.164 -0.893 -16.483 1.00 81.81 84 VAL A O 1
ATOM 619 N N . GLY A 1 85 ? 20.364 -2.985 -16.508 1.00 86.12 85 GLY A N 1
ATOM 620 C CA . GLY A 1 85 ? 20.117 -3.085 -15.078 1.00 86.12 85 GLY A CA 1
ATOM 621 C C . GLY A 1 85 ? 18.730 -2.578 -14.704 1.00 86.12 85 GLY A C 1
ATOM 622 O O . GLY A 1 85 ? 17.890 -2.288 -15.559 1.00 86.12 85 GLY A O 1
ATOM 623 N N . THR A 1 86 ? 18.462 -2.536 -13.405 1.00 91.75 86 THR A N 1
ATOM 624 C CA . THR A 1 86 ? 17.198 -2.045 -12.852 1.00 91.75 86 THR A CA 1
ATOM 625 C C . THR A 1 86 ? 17.162 -0.525 -12.871 1.00 91.75 86 THR A C 1
ATOM 627 O O . THR A 1 86 ? 18.153 0.128 -12.537 1.00 91.75 86 THR A O 1
ATOM 630 N N . ALA A 1 87 ? 16.015 0.053 -13.221 1.00 91.81 87 ALA A N 1
ATOM 631 C CA . ALA A 1 87 ? 15.844 1.496 -13.167 1.00 91.81 87 ALA A CA 1
ATOM 632 C C . ALA A 1 87 ? 16.050 2.015 -11.731 1.00 91.81 87 ALA A C 1
ATOM 634 O O . ALA A 1 87 ? 15.497 1.480 -10.772 1.00 91.81 87 ALA A O 1
ATOM 635 N N . VAL A 1 88 ? 16.846 3.073 -11.571 1.00 93.00 88 VAL A N 1
ATOM 636 C CA . VAL A 1 88 ? 17.003 3.739 -10.270 1.00 93.00 88 VAL A CA 1
ATOM 637 C C . VAL A 1 88 ? 15.722 4.511 -9.957 1.00 93.00 88 VAL A C 1
ATOM 639 O O . VAL A 1 88 ? 15.164 5.164 -10.842 1.00 93.00 88 VAL A O 1
ATOM 642 N N . VAL A 1 89 ? 15.254 4.444 -8.708 1.00 94.81 89 VAL A N 1
ATOM 643 C CA . VAL A 1 89 ? 14.039 5.142 -8.262 1.00 94.81 89 VAL A CA 1
ATOM 644 C C . VAL A 1 89 ? 14.254 6.656 -8.328 1.00 94.81 89 VAL A C 1
ATOM 646 O O . VAL A 1 89 ? 15.064 7.215 -7.589 1.00 94.81 89 VAL A O 1
ATOM 649 N N . GLY A 1 90 ? 13.531 7.326 -9.223 1.00 93.50 90 GLY A N 1
ATOM 650 C CA . GLY A 1 90 ? 13.610 8.774 -9.398 1.00 93.50 90 GLY A CA 1
ATOM 651 C C . GLY A 1 90 ? 12.978 9.552 -8.240 1.00 93.50 90 GLY A C 1
ATOM 652 O O . GLY A 1 90 ? 12.032 9.084 -7.610 1.00 93.50 90 GLY A O 1
ATOM 653 N N . GLU A 1 91 ? 13.442 10.785 -8.006 1.00 94.19 91 GLU A N 1
ATOM 654 C CA . GLU A 1 91 ? 12.982 11.646 -6.897 1.00 94.19 91 GLU A CA 1
ATOM 655 C C . GLU A 1 91 ? 11.454 11.798 -6.827 1.00 94.19 91 GLU A C 1
ATOM 657 O O . GLU A 1 91 ? 10.873 11.732 -5.748 1.00 94.19 91 GLU A O 1
ATOM 662 N N . LYS A 1 92 ? 10.780 11.929 -7.980 1.00 93.56 92 LYS A N 1
ATOM 663 C CA . LYS A 1 92 ? 9.312 12.060 -8.056 1.00 93.56 92 LYS A CA 1
ATOM 664 C C . LYS A 1 92 ? 8.548 10.831 -7.536 1.00 93.56 92 LYS A C 1
ATOM 666 O O . LYS A 1 92 ? 7.378 10.955 -7.180 1.00 93.56 92 LYS A O 1
ATOM 671 N N . ASN A 1 93 ? 9.199 9.667 -7.525 1.00 94.62 93 ASN A N 1
ATOM 672 C CA . ASN A 1 93 ? 8.610 8.381 -7.165 1.00 94.62 93 ASN A CA 1
ATOM 673 C C . ASN A 1 93 ? 9.024 7.910 -5.773 1.00 94.62 93 ASN A C 1
ATOM 675 O O . ASN A 1 93 ? 8.429 6.955 -5.284 1.00 94.62 93 ASN A O 1
ATOM 679 N N . LYS A 1 94 ? 9.997 8.567 -5.128 1.00 93.44 94 LYS A N 1
ATOM 680 C CA . LYS A 1 94 ? 10.396 8.228 -3.761 1.00 93.44 94 LYS A CA 1
ATOM 681 C C . LYS A 1 94 ? 9.205 8.300 -2.800 1.00 93.44 94 LYS A C 1
ATOM 683 O O . LYS A 1 94 ? 8.287 9.105 -3.021 1.00 93.44 94 LYS A O 1
ATOM 688 N N . PRO A 1 95 ? 9.218 7.508 -1.714 1.00 92.44 95 PRO A N 1
ATOM 689 C CA . PRO A 1 95 ? 8.128 7.523 -0.761 1.00 92.44 95 PRO A CA 1
ATOM 690 C C . PRO A 1 95 ? 8.010 8.904 -0.121 1.00 92.44 95 PRO A C 1
ATOM 692 O O . PRO A 1 95 ? 9.010 9.570 0.145 1.00 92.44 95 PRO A O 1
ATOM 695 N N . THR A 1 96 ? 6.785 9.349 0.124 1.00 91.06 96 THR A N 1
ATOM 696 C CA . THR A 1 96 ? 6.522 10.558 0.907 1.00 91.06 96 THR A CA 1
ATOM 697 C C . THR A 1 96 ? 5.810 10.158 2.183 1.00 91.06 96 THR A C 1
ATOM 699 O O . THR A 1 96 ? 4.753 9.532 2.132 1.00 91.06 96 THR A O 1
ATOM 702 N N . LEU A 1 97 ? 6.400 10.527 3.314 1.00 89.81 97 LEU A N 1
ATOM 703 C CA . LEU A 1 97 ? 5.855 10.291 4.642 1.00 89.81 97 LEU A CA 1
ATOM 704 C C . LEU A 1 97 ? 5.407 11.640 5.198 1.00 89.81 97 LEU A C 1
ATOM 706 O O . LEU A 1 97 ? 6.166 12.608 5.129 1.00 89.81 97 LEU A O 1
ATOM 710 N N . SER A 1 98 ? 4.181 11.729 5.704 1.00 85.19 98 SER A N 1
ATOM 711 C CA . SER A 1 98 ? 3.689 12.948 6.342 1.00 85.19 98 SER A CA 1
ATOM 712 C C . SER A 1 98 ? 2.983 12.637 7.661 1.00 85.19 98 SER A C 1
ATOM 714 O O . SER A 1 98 ? 2.037 11.850 7.665 1.00 85.19 98 SER A O 1
ATOM 716 N N . PRO A 1 99 ? 3.372 13.272 8.780 1.00 75.81 99 PRO A N 1
ATOM 717 C CA . PRO A 1 99 ? 2.658 13.097 10.045 1.00 75.81 99 PRO A CA 1
ATOM 718 C C . PRO A 1 99 ? 1.255 13.721 9.988 1.00 75.81 99 PRO A C 1
ATOM 720 O O . PRO A 1 99 ? 0.348 13.331 10.720 1.00 75.81 99 PRO A O 1
ATOM 723 N N . THR A 1 100 ? 1.048 14.698 9.102 1.00 72.25 100 THR A N 1
ATOM 724 C CA . THR A 1 100 ? -0.215 15.419 8.981 1.00 72.25 100 THR A CA 1
ATOM 725 C C . THR A 1 100 ? -1.132 14.713 7.989 1.00 72.25 100 THR A C 1
ATOM 727 O O . THR A 1 100 ? -0.829 14.605 6.798 1.00 72.25 100 THR A O 1
ATOM 730 N N . VAL A 1 101 ? -2.314 14.305 8.451 1.00 70.94 101 VAL A N 1
ATOM 731 C CA . VAL A 1 101 ? -3.446 14.117 7.540 1.00 70.94 101 VAL A CA 1
ATOM 732 C C . VAL A 1 101 ? -3.780 15.513 7.034 1.00 70.94 101 VAL A C 1
ATOM 734 O O . VAL A 1 101 ? -4.282 16.330 7.802 1.00 70.94 101 VAL A O 1
ATOM 737 N N . LYS A 1 102 ? -3.412 15.846 5.788 1.00 63.69 102 LYS A N 1
ATOM 738 C CA . LYS A 1 102 ? -3.839 17.121 5.196 1.00 63.69 102 LYS A CA 1
ATOM 739 C C . LYS A 1 102 ? -5.352 17.191 5.356 1.00 63.69 102 LYS A C 1
ATOM 741 O O . LYS A 1 102 ? -6.032 16.322 4.815 1.00 63.69 102 LYS A O 1
ATOM 746 N N . GLU A 1 103 ? -5.835 18.169 6.125 1.00 54.75 103 GLU A N 1
ATOM 747 C CA . GLU A 1 103 ? -7.266 18.386 6.306 1.00 54.75 103 GLU A CA 1
ATOM 748 C C . GLU A 1 103 ? -7.892 18.468 4.918 1.00 54.75 103 GLU A C 1
ATOM 750 O O . GLU A 1 103 ? -7.592 19.356 4.114 1.00 54.75 103 GLU A O 1
ATOM 755 N N . GLU A 1 104 ? -8.707 17.470 4.600 1.00 55.41 104 GLU A N 1
ATOM 756 C CA . GLU A 1 104 ? -9.568 17.559 3.441 1.00 55.41 104 GLU A CA 1
ATOM 757 C C . GLU A 1 104 ? -10.525 18.724 3.650 1.00 55.41 104 GLU A C 1
ATOM 759 O O . GLU A 1 104 ? -10.860 19.079 4.784 1.00 55.41 104 GLU A O 1
ATOM 764 N N . SER A 1 105 ? -10.992 19.326 2.554 1.00 47.84 105 SER A N 1
ATOM 765 C CA . SER A 1 105 ? -12.005 20.365 2.690 1.00 47.84 105 SER A CA 1
ATOM 766 C C . SER A 1 105 ? -13.192 19.809 3.502 1.00 47.84 105 SER A C 1
ATOM 768 O O . SER A 1 105 ? -13.558 18.642 3.325 1.00 47.84 105 SER A O 1
ATOM 770 N N . PRO A 1 106 ? -13.837 20.611 4.368 1.00 52.31 106 PRO A N 1
ATOM 771 C CA . PRO A 1 106 ? -14.977 20.156 5.173 1.00 52.31 106 PRO A CA 1
ATOM 772 C C . PRO A 1 106 ? -16.099 19.510 4.338 1.00 52.31 106 PRO A C 1
ATOM 774 O O . PRO A 1 106 ? -16.831 18.645 4.813 1.00 52.31 106 PRO A O 1
ATOM 777 N N . GLN A 1 107 ? -16.204 19.903 3.066 1.00 45.94 107 GLN A N 1
ATOM 778 C CA . GLN A 1 107 ? -17.130 19.345 2.079 1.00 45.94 107 GLN A CA 1
ATOM 779 C C . GLN A 1 107 ? -16.744 17.915 1.660 1.00 45.94 107 GLN A C 1
ATOM 781 O O . GLN A 1 107 ? -17.622 17.062 1.557 1.00 45.94 107 GLN A O 1
ATOM 786 N N . LEU A 1 108 ? -15.449 17.631 1.470 1.00 51.59 108 LEU A N 1
ATOM 787 C CA . LEU A 1 108 ? -14.950 16.277 1.207 1.00 51.59 108 LEU A CA 1
ATOM 788 C C . LEU A 1 108 ? -15.084 15.377 2.440 1.00 51.59 108 LEU A C 1
ATOM 790 O O . LEU A 1 108 ? -15.494 14.230 2.306 1.00 51.59 108 LEU A O 1
ATOM 794 N N . ALA A 1 109 ? -14.802 15.900 3.636 1.00 57.09 109 ALA A N 1
ATOM 795 C CA . ALA A 1 109 ? -14.950 15.148 4.882 1.00 57.09 109 ALA A CA 1
ATOM 796 C C . ALA A 1 109 ? -16.417 14.744 5.138 1.00 57.09 109 ALA A C 1
ATOM 798 O O . ALA A 1 109 ? -16.699 13.596 5.477 1.00 57.09 109 ALA A O 1
ATOM 799 N N . SER A 1 110 ? -17.359 15.662 4.892 1.00 55.25 110 SER A N 1
ATOM 800 C CA . SER A 1 110 ? -18.804 15.394 4.915 1.00 55.25 110 SER A CA 1
ATOM 801 C C . SER A 1 110 ? -19.213 14.324 3.898 1.00 55.25 110 SER A C 1
ATOM 803 O O . SER A 1 110 ? -19.979 13.423 4.231 1.00 55.25 110 SER A O 1
ATOM 805 N N . ALA A 1 111 ? -18.718 14.408 2.661 1.00 56.44 111 ALA A N 1
ATOM 806 C CA . ALA A 1 111 ? -19.003 13.411 1.631 1.00 56.44 111 ALA A CA 1
ATOM 807 C C . ALA A 1 111 ? -18.416 12.034 1.994 1.00 56.44 111 ALA A C 1
ATOM 809 O O . ALA A 1 111 ? -19.078 11.020 1.812 1.00 56.44 111 ALA A O 1
ATOM 810 N N . HIS A 1 112 ? -17.215 11.987 2.578 1.00 61.62 112 HIS A N 1
ATOM 811 C CA . HIS A 1 112 ? -16.603 10.750 3.062 1.00 61.62 112 HIS A CA 1
ATOM 812 C C . HIS A 1 112 ? -17.398 10.101 4.198 1.00 61.62 112 HIS A C 1
ATOM 814 O O . HIS A 1 112 ? -17.655 8.902 4.139 1.00 61.62 112 HIS A O 1
ATOM 820 N N . ALA A 1 113 ? -17.853 10.878 5.184 1.00 60.88 113 ALA A N 1
ATOM 821 C CA . ALA A 1 113 ? -18.699 10.365 6.262 1.00 60.88 113 ALA A CA 1
ATOM 822 C C . ALA A 1 113 ? -20.042 9.811 5.747 1.00 60.88 113 ALA A C 1
ATOM 824 O O . ALA A 1 113 ? -20.546 8.834 6.284 1.00 60.88 113 ALA A O 1
ATOM 825 N N . GLN A 1 114 ? -20.597 10.391 4.678 1.00 59.66 114 GLN A N 1
ATOM 826 C CA . GLN A 1 114 ? -21.820 9.896 4.032 1.00 59.66 114 GLN A CA 1
ATOM 827 C C . GLN A 1 114 ? -21.604 8.622 3.199 1.00 59.66 114 GLN A C 1
ATOM 829 O O . GLN A 1 114 ? -22.560 7.891 2.945 1.00 59.66 114 GLN A O 1
ATOM 834 N N . LEU A 1 115 ? -20.374 8.357 2.747 1.00 63.25 115 LEU A N 1
ATOM 835 C CA . LEU A 1 115 ? -20.036 7.182 1.935 1.00 63.25 115 LEU A CA 1
ATOM 836 C C . LEU A 1 115 ? -19.774 5.930 2.780 1.00 63.25 115 LEU A C 1
ATOM 838 O O . LEU A 1 115 ? -19.968 4.814 2.291 1.00 63.25 115 LEU A O 1
ATOM 842 N N . ILE A 1 116 ? -19.347 6.101 4.033 1.00 66.50 116 ILE A N 1
ATOM 843 C CA . ILE A 1 116 ? -19.157 5.001 4.980 1.00 66.50 116 ILE A CA 1
ATOM 844 C C . ILE A 1 116 ? -20.538 4.465 5.370 1.00 66.50 116 ILE A C 1
ATOM 846 O O . ILE A 1 116 ? -21.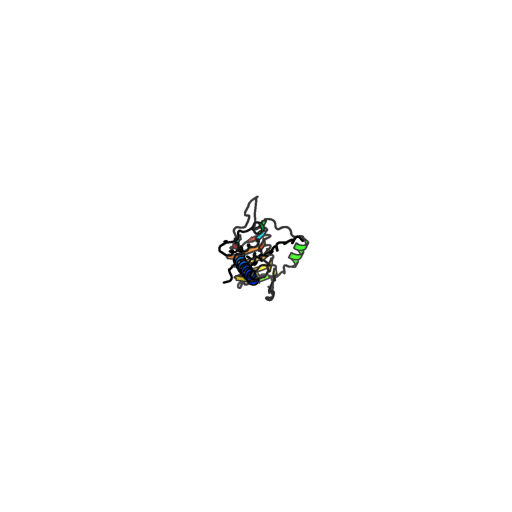254 5.048 6.178 1.00 66.50 116 ILE A O 1
ATOM 850 N N . SER A 1 117 ? -20.924 3.338 4.771 1.00 68.31 117 SER A N 1
ATOM 851 C CA . SER A 1 117 ? -22.118 2.605 5.201 1.00 68.31 117 SER A CA 1
ATOM 852 C C . SER A 1 117 ? -21.936 2.066 6.624 1.00 68.31 117 SER A C 1
ATOM 854 O O . SER A 1 117 ? -20.834 1.654 6.981 1.00 68.31 117 SER A O 1
ATOM 856 N N . GLU A 1 118 ? -23.004 2.013 7.424 1.00 80.50 118 GLU A N 1
ATOM 857 C CA . GLU A 1 118 ? -22.949 1.524 8.817 1.00 80.50 118 GLU A CA 1
ATOM 858 C C . GLU A 1 118 ? -22.591 0.029 8.946 1.00 80.50 118 GLU A C 1
ATOM 860 O O . GLU A 1 118 ? -22.392 -0.457 10.054 1.00 80.50 118 GLU A O 1
ATOM 865 N N . GLY A 1 119 ? -22.500 -0.703 7.831 1.00 89.62 119 GLY A N 1
ATOM 866 C CA . GLY A 1 119 ? -22.201 -2.132 7.788 1.00 89.62 119 GLY A CA 1
ATOM 867 C C . GLY A 1 119 ? -20.710 -2.480 7.749 1.00 89.62 119 GLY A C 1
ATOM 868 O O . GLY A 1 119 ? -19.833 -1.631 7.928 1.00 89.62 119 GLY A O 1
ATOM 869 N N . TYR A 1 120 ? -20.423 -3.751 7.473 1.00 93.06 120 TYR A N 1
ATOM 870 C CA . TYR A 1 120 ? -19.068 -4.252 7.254 1.00 93.06 120 TYR A CA 1
ATOM 871 C C . TYR A 1 120 ? -18.888 -4.868 5.867 1.00 93.06 120 TYR A C 1
ATOM 873 O O . TYR A 1 120 ? -19.844 -5.310 5.236 1.00 93.06 120 TYR A O 1
ATOM 881 N N . VAL A 1 121 ? -17.647 -4.919 5.392 1.00 92.38 121 VAL A N 1
ATOM 882 C CA . VAL A 1 121 ? -17.262 -5.644 4.173 1.00 92.38 121 VAL A CA 1
ATOM 883 C C . VAL A 1 121 ? -16.265 -6.730 4.549 1.00 92.38 121 VAL A C 1
ATOM 885 O O . VAL A 1 121 ? -15.255 -6.441 5.189 1.00 92.38 121 VAL A O 1
ATOM 888 N N . ASN A 1 122 ? -16.529 -7.967 4.129 1.00 92.12 122 ASN A N 1
ATOM 889 C CA . ASN A 1 122 ? -15.614 -9.093 4.284 1.00 92.12 122 ASN A CA 1
ATOM 890 C C . ASN A 1 122 ? -15.004 -9.490 2.935 1.00 92.12 122 ASN A C 1
ATOM 892 O O . ASN A 1 122 ? -15.700 -9.930 2.020 1.00 92.12 122 ASN A O 1
ATOM 896 N N . LEU A 1 123 ? -13.685 -9.365 2.828 1.00 90.62 123 LEU A N 1
ATOM 897 C CA . LEU A 1 123 ? -12.900 -9.835 1.698 1.00 90.62 123 LEU A CA 1
ATOM 898 C C . LEU A 1 123 ? -12.034 -11.027 2.101 1.00 90.62 123 LEU A C 1
ATOM 900 O O . LEU A 1 123 ? -10.866 -10.875 2.448 1.00 90.62 123 LEU A O 1
ATOM 904 N N . GLY A 1 124 ? -12.606 -12.226 1.991 1.00 89.31 124 GLY A N 1
ATOM 905 C CA . GLY A 1 124 ? -11.857 -13.483 2.072 1.00 89.31 124 GLY A CA 1
ATOM 906 C C . GLY A 1 124 ? -11.569 -13.993 3.485 1.00 89.31 124 GLY A C 1
ATOM 907 O O . GLY A 1 124 ? -10.800 -14.939 3.629 1.00 89.31 124 GLY A O 1
ATOM 908 N N . CYS A 1 125 ? -12.157 -13.406 4.530 1.00 92.12 125 CYS A N 1
ATOM 909 C CA . CYS A 1 125 ? -12.022 -13.907 5.895 1.00 92.12 125 CYS A CA 1
ATOM 910 C C . CYS A 1 125 ? -13.101 -14.958 6.187 1.00 92.12 125 CYS A C 1
ATOM 912 O O . CYS A 1 125 ? -14.286 -14.643 6.256 1.00 92.12 125 CYS A O 1
ATOM 914 N N . GLU A 1 126 ? -12.699 -16.214 6.379 1.00 89.31 126 GLU A N 1
ATOM 915 C CA . GLU A 1 126 ? -13.639 -17.330 6.588 1.00 89.31 126 GLU A CA 1
ATOM 916 C C . GLU A 1 126 ? -14.160 -17.433 8.031 1.00 89.31 126 GLU A C 1
ATOM 918 O O . GLU A 1 126 ? -15.240 -17.964 8.263 1.00 89.31 126 GLU A O 1
ATOM 923 N N . ASN A 1 127 ? -13.406 -16.911 9.003 1.00 86.19 127 ASN A N 1
ATOM 924 C CA . ASN A 1 127 ? -13.667 -17.100 10.432 1.00 86.19 127 ASN A CA 1
ATOM 925 C C . ASN A 1 127 ? -13.805 -15.755 11.162 1.00 86.19 127 ASN A C 1
ATOM 927 O O . ASN A 1 127 ? -12.981 -15.436 12.020 1.00 86.19 127 ASN A O 1
ATOM 931 N N . LEU A 1 128 ? -14.806 -14.953 10.788 1.00 90.94 128 LEU A N 1
ATOM 932 C CA . LEU A 1 128 ? -15.186 -13.763 11.557 1.00 90.94 128 LEU A CA 1
ATOM 933 C C . LEU A 1 128 ? -16.056 -14.172 12.750 1.00 90.94 128 LEU A C 1
ATOM 935 O O . LEU A 1 128 ? -16.985 -14.968 12.606 1.00 90.94 128 LEU A O 1
ATOM 939 N N . THR A 1 129 ? -15.740 -13.646 13.930 1.00 90.81 129 THR A N 1
ATOM 940 C CA . THR A 1 129 ? -16.501 -13.909 15.157 1.00 90.81 129 THR A CA 1
ATOM 941 C C . THR A 1 129 ? -17.734 -13.008 15.250 1.00 90.81 129 THR A C 1
ATOM 943 O O . THR A 1 129 ? -17.844 -12.011 14.536 1.00 90.81 129 THR A O 1
ATOM 946 N N . ALA A 1 130 ? -18.683 -13.339 16.130 1.00 89.25 130 ALA A N 1
ATOM 947 C CA . ALA A 1 130 ? -19.859 -12.493 16.348 1.00 89.25 130 ALA A CA 1
ATOM 948 C C . ALA A 1 130 ? -19.470 -11.131 16.946 1.00 89.25 130 ALA A C 1
ATOM 950 O O . ALA A 1 130 ? -20.118 -10.122 16.675 1.00 89.25 130 ALA A O 1
ATOM 951 N N . GLU A 1 131 ? -18.398 -11.110 17.734 1.00 91.06 131 GLU A N 1
ATOM 952 C CA . GLU A 1 131 ? -17.802 -9.917 18.319 1.00 91.06 131 GLU A CA 1
ATOM 953 C C . GLU A 1 131 ? -17.215 -8.993 17.244 1.00 91.06 131 GLU A C 1
ATOM 955 O O . GLU A 1 131 ? -17.392 -7.779 17.317 1.00 91.06 131 GLU A O 1
ATOM 960 N N . ASP A 1 132 ? -16.576 -9.555 16.212 1.00 88.19 132 ASP A N 1
ATOM 961 C CA . ASP A 1 132 ? -15.955 -8.781 15.130 1.00 88.19 132 ASP A CA 1
ATOM 962 C C . ASP A 1 132 ? -16.967 -7.926 14.354 1.00 88.19 132 ASP A C 1
ATOM 964 O O . ASP A 1 132 ? -16.645 -6.811 13.931 1.00 88.19 132 ASP A O 1
ATOM 968 N N . 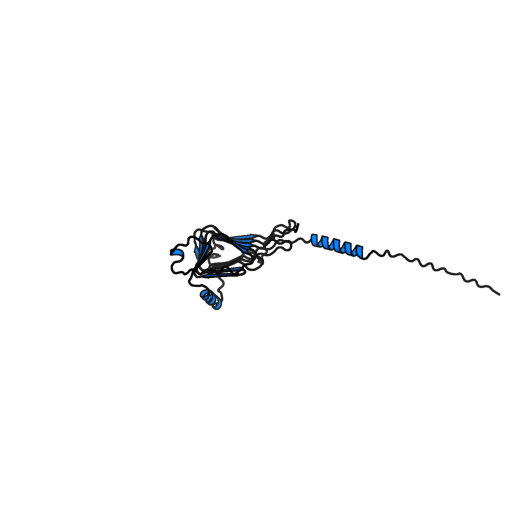VAL A 1 133 ? -18.181 -8.454 14.167 1.00 91.69 133 VAL A N 1
ATOM 969 C CA . VAL A 1 133 ? -19.250 -7.868 13.337 1.00 91.69 133 VAL A CA 1
ATOM 970 C C . VAL A 1 133 ? -20.453 -7.404 14.161 1.00 91.69 133 VAL A C 1
ATOM 972 O O . VAL A 1 133 ? -21.542 -7.202 13.623 1.00 91.69 133 VAL A O 1
ATOM 975 N N . GLN A 1 134 ? -20.286 -7.250 15.476 1.00 90.69 134 GLN A N 1
ATOM 976 C CA . GLN A 1 134 ? -21.397 -6.974 16.378 1.00 90.69 134 GLN A CA 1
ATOM 977 C C . GLN A 1 134 ? -22.137 -5.686 15.986 1.00 90.69 134 GLN A C 1
ATOM 979 O O . GLN A 1 134 ? -21.583 -4.588 16.017 1.00 90.69 134 GLN A O 1
ATOM 984 N N . GLY A 1 135 ? -23.424 -5.826 15.652 1.00 87.50 135 GLY A N 1
ATOM 985 C CA . GLY A 1 135 ? -24.278 -4.701 15.261 1.00 87.50 135 GLY A CA 1
ATOM 986 C C . GLY A 1 135 ? -23.989 -4.136 13.867 1.00 87.50 135 GLY A C 1
ATOM 987 O O . GLY A 1 135 ? -24.460 -3.044 13.567 1.00 87.50 135 GLY A O 1
ATOM 988 N N . LEU A 1 136 ? -23.229 -4.852 13.033 1.00 91.12 136 LEU A N 1
ATOM 989 C CA . LEU A 1 136 ? -22.926 -4.477 11.654 1.00 91.12 136 LEU A CA 1
ATOM 990 C C . LEU A 1 136 ? -23.598 -5.456 10.687 1.00 91.12 136 LEU A C 1
ATOM 992 O O . LEU A 1 136 ? -23.505 -6.672 10.847 1.00 91.12 136 LEU A O 1
ATOM 996 N N . GLU A 1 137 ? -24.230 -4.932 9.642 1.00 90.62 137 GLU A N 1
ATOM 997 C CA . GLU A 1 137 ? -24.746 -5.755 8.545 1.00 90.62 137 GLU A CA 1
ATOM 998 C C . GLU A 1 137 ? -23.683 -5.948 7.460 1.00 90.62 137 GLU A C 1
ATOM 1000 O O . GLU A 1 137 ? -22.946 -5.020 7.122 1.00 90.62 137 GLU A O 1
ATOM 1005 N N . GLU A 1 138 ? -23.593 -7.156 6.899 1.00 90.12 138 GLU A N 1
ATOM 1006 C CA . GLU A 1 138 ? -22.643 -7.432 5.821 1.00 90.12 138 GLU A CA 1
ATOM 1007 C C . GLU A 1 138 ? -23.097 -6.771 4.521 1.00 90.12 138 GLU A C 1
ATOM 1009 O O . GLU A 1 138 ? -24.170 -7.061 3.986 1.00 90.12 138 GLU A O 1
ATOM 1014 N N . ARG A 1 139 ? -22.230 -5.942 3.947 1.00 87.06 139 ARG A N 1
ATOM 1015 C CA . ARG A 1 139 ? -22.392 -5.415 2.601 1.00 87.06 139 ARG A CA 1
ATOM 1016 C C . ARG A 1 139 ? -21.666 -6.324 1.618 1.00 87.06 139 ARG A C 1
ATOM 1018 O O . ARG A 1 139 ? -20.444 -6.271 1.478 1.00 87.06 139 ARG A O 1
ATOM 1025 N N . LYS A 1 140 ? -22.437 -7.129 0.889 1.00 80.31 140 LYS A N 1
ATOM 1026 C CA . LYS A 1 140 ? -21.899 -7.931 -0.213 1.00 80.31 140 LYS A CA 1
ATOM 1027 C C . LYS A 1 140 ? -21.428 -7.020 -1.341 1.00 80.31 140 LYS A C 1
ATOM 1029 O O . LYS A 1 140 ? -22.131 -6.090 -1.734 1.00 80.31 140 LYS A O 1
ATOM 1034 N N . LEU A 1 141 ? -20.236 -7.297 -1.853 1.00 73.25 141 LEU A N 1
ATOM 1035 C CA . LEU A 1 141 ? -19.701 -6.617 -3.025 1.00 73.25 141 LEU A CA 1
ATOM 1036 C C . LEU A 1 141 ? -20.230 -7.295 -4.278 1.00 73.25 141 LEU A C 1
ATOM 1038 O O . LEU A 1 141 ? -20.179 -8.521 -4.389 1.00 73.25 141 LEU A O 1
ATOM 1042 N N . ASP A 1 142 ? -20.710 -6.492 -5.220 1.00 66.00 142 ASP A N 1
ATOM 1043 C CA . ASP A 1 142 ? -21.106 -7.005 -6.521 1.00 66.00 142 ASP A CA 1
ATOM 1044 C C . ASP A 1 142 ? -19.835 -7.355 -7.307 1.00 66.00 142 ASP A C 1
ATOM 1046 O O . ASP A 1 142 ? -18.969 -6.511 -7.547 1.00 66.00 142 ASP A O 1
ATOM 1050 N N . SER A 1 143 ? -19.664 -8.629 -7.658 1.00 56.03 143 SER A N 1
ATOM 1051 C CA . SER A 1 143 ? -18.405 -9.167 -8.193 1.00 56.03 143 SER A CA 1
ATOM 1052 C C . SER A 1 143 ? -18.100 -8.737 -9.636 1.00 56.03 143 SER A C 1
ATOM 1054 O O . SER A 1 143 ? -17.172 -9.259 -10.253 1.00 56.03 143 SER A O 1
ATOM 1056 N N . THR A 1 144 ? -18.898 -7.835 -10.207 1.00 55.81 144 THR A N 1
ATOM 1057 C CA . THR A 1 144 ? -18.876 -7.466 -11.628 1.00 55.81 144 THR A CA 1
ATOM 1058 C C . THR A 1 144 ? -18.026 -6.240 -11.956 1.00 55.81 144 THR A C 1
ATOM 1060 O O . THR A 1 144 ? -17.805 -5.972 -13.137 1.00 55.81 144 THR A O 1
ATOM 1063 N N . GLU A 1 145 ? -17.524 -5.492 -10.969 1.00 51.69 145 GLU A N 1
ATOM 1064 C CA . GLU A 1 145 ? -16.726 -4.291 -11.247 1.00 51.69 145 GLU A CA 1
ATOM 1065 C C . GLU A 1 145 ? -15.274 -4.650 -11.605 1.00 51.69 145 GLU A C 1
ATOM 1067 O O . GLU A 1 145 ? -14.438 -4.991 -10.769 1.00 51.69 145 GLU A O 1
ATOM 1072 N N . THR A 1 146 ? -14.982 -4.612 -12.906 1.00 55.62 146 THR A N 1
ATOM 1073 C CA . THR A 1 146 ? -13.732 -5.101 -13.510 1.00 55.62 146 THR A CA 1
ATOM 1074 C C . THR A 1 146 ? -12.600 -4.075 -13.571 1.00 55.62 146 THR A C 1
ATOM 1076 O O . THR A 1 146 ? -11.489 -4.449 -13.933 1.00 55.62 146 THR A O 1
ATOM 1079 N N . VAL A 1 147 ? -12.840 -2.802 -13.231 1.00 62.44 147 VAL A N 1
ATOM 1080 C CA . VAL A 1 147 ? -11.851 -1.711 -13.421 1.00 62.44 147 VAL A CA 1
ATOM 1081 C C . VAL A 1 147 ? -11.649 -0.848 -12.169 1.00 62.44 147 VAL A C 1
ATOM 1083 O O . VAL A 1 147 ? -10.595 -0.242 -11.978 1.00 62.44 147 VAL A O 1
ATOM 1086 N N . TYR A 1 148 ? -12.627 -0.804 -11.271 1.00 67.06 148 TYR A N 1
ATOM 1087 C CA . TYR A 1 148 ? -12.573 -0.005 -10.052 1.00 67.06 148 TYR A CA 1
ATOM 1088 C C . TYR A 1 148 ? -13.244 -0.791 -8.937 1.00 67.06 148 TYR A C 1
ATOM 1090 O O . TYR A 1 148 ? -14.309 -1.346 -9.155 1.00 67.06 148 TYR A O 1
ATOM 1098 N N . VAL A 1 149 ? -12.616 -0.874 -7.769 1.00 81.62 149 VAL A N 1
ATOM 1099 C CA . VAL A 1 149 ? -13.226 -1.480 -6.585 1.00 81.62 149 VAL A CA 1
ATOM 1100 C C . VAL A 1 149 ? -13.243 -0.419 -5.503 1.00 81.62 149 VAL A C 1
ATOM 1102 O O . VAL A 1 149 ? -12.189 -0.003 -5.016 1.00 81.62 149 VAL A O 1
ATOM 1105 N N . PHE A 1 150 ? -14.446 0.024 -5.150 1.00 85.12 150 PHE A N 1
ATOM 1106 C CA . PHE A 1 150 ? -14.671 0.972 -4.068 1.00 85.12 150 PHE A CA 1
ATOM 1107 C C . PHE A 1 150 ? -15.287 0.272 -2.867 1.00 85.12 150 PHE A C 1
ATOM 1109 O O . PHE A 1 150 ? -16.422 -0.200 -2.922 1.00 85.12 150 PHE A O 1
ATOM 1116 N N . LEU A 1 151 ? -14.543 0.220 -1.770 1.00 87.38 151 LEU A N 1
ATOM 1117 C CA . LEU A 1 151 ? -15.005 -0.339 -0.509 1.00 87.38 151 LEU A CA 1
ATOM 1118 C C . LEU A 1 151 ? -15.239 0.809 0.459 1.00 87.38 151 LEU A C 1
ATOM 1120 O O . LEU A 1 151 ? -14.284 1.469 0.858 1.00 87.38 151 LEU A O 1
ATOM 1124 N N . ALA A 1 152 ? -16.495 1.035 0.837 1.00 88.62 152 ALA A N 1
ATOM 1125 C CA . ALA A 1 152 ? -16.849 2.021 1.850 1.00 88.62 152 ALA A CA 1
ATOM 1126 C C . ALA A 1 152 ? -17.811 1.426 2.880 1.00 88.62 152 ALA A C 1
ATOM 1128 O O . ALA A 1 152 ? -18.977 1.131 2.584 1.00 88.62 152 ALA A O 1
ATOM 1129 N N . ALA A 1 153 ? -17.301 1.215 4.088 1.00 90.38 153 ALA A N 1
ATOM 1130 C CA . ALA A 1 153 ? -18.013 0.560 5.177 1.00 90.38 153 ALA A CA 1
ATOM 1131 C C . ALA A 1 153 ? -17.418 0.961 6.518 1.00 90.38 153 ALA A C 1
ATOM 1133 O O . ALA A 1 153 ? -16.258 1.354 6.591 1.00 90.38 153 ALA A O 1
ATOM 1134 N N . LYS A 1 154 ? -18.195 0.832 7.587 1.00 91.44 154 LYS A N 1
ATOM 1135 C CA . LYS A 1 154 ? -17.730 1.116 8.939 1.00 91.44 154 LYS A CA 1
ATOM 1136 C C . LYS A 1 154 ? -16.519 0.259 9.291 1.00 91.44 154 LYS A C 1
ATOM 1138 O O . LYS A 1 154 ? -15.500 0.787 9.728 1.00 91.44 154 LYS A O 1
ATOM 1143 N N . LYS A 1 155 ? -16.600 -1.043 9.006 1.00 94.75 155 LYS A N 1
ATOM 1144 C CA . LYS A 1 155 ? -15.496 -1.988 9.195 1.00 94.75 155 LYS A CA 1
ATOM 1145 C C . LYS A 1 155 ? -15.206 -2.772 7.919 1.00 94.75 155 LYS A C 1
ATOM 1147 O O . LYS A 1 155 ? -16.121 -3.276 7.274 1.00 94.75 155 LYS A O 1
ATOM 1152 N N . VAL A 1 156 ? -13.940 -2.893 7.543 1.00 95.00 156 VAL A N 1
ATOM 1153 C CA . VAL A 1 156 ? -13.509 -3.701 6.395 1.00 95.00 156 VAL A CA 1
ATOM 1154 C C . VAL A 1 156 ? -12.523 -4.753 6.879 1.00 95.00 156 VAL A C 1
ATOM 1156 O O . VAL A 1 156 ? -11.531 -4.422 7.522 1.00 95.00 156 VAL A O 1
ATOM 1159 N N . PHE A 1 157 ? -12.779 -6.014 6.544 1.00 95.81 157 PHE A N 1
ATOM 1160 C CA . PHE A 1 157 ? -11.874 -7.132 6.789 1.00 95.81 157 PHE A CA 1
ATOM 1161 C C . PHE A 1 157 ? -11.296 -7.610 5.468 1.00 95.81 157 PHE A C 1
ATOM 1163 O O . PHE A 1 157 ? -12.042 -7.825 4.512 1.00 95.81 157 PHE A O 1
ATOM 1170 N N . ILE A 1 158 ? -9.982 -7.804 5.411 1.00 95.38 158 ILE A N 1
ATOM 1171 C CA . ILE A 1 158 ? -9.308 -8.384 4.251 1.00 95.38 158 ILE A CA 1
ATOM 1172 C C . ILE A 1 158 ? -8.422 -9.526 4.736 1.00 95.38 158 ILE A C 1
ATOM 1174 O O . ILE A 1 158 ? -7.626 -9.339 5.657 1.00 95.38 158 ILE A O 1
ATOM 1178 N N . CYS A 1 159 ? -8.555 -10.690 4.100 1.00 95.06 159 CYS A N 1
ATOM 1179 C CA . CYS A 1 159 ? -7.743 -11.868 4.363 1.00 95.06 159 CYS A CA 1
ATOM 1180 C C . CYS A 1 159 ? -7.251 -12.529 3.071 1.00 95.06 159 CYS A C 1
ATOM 1182 O O . CYS A 1 159 ? -7.896 -12.469 2.018 1.00 95.06 159 CYS A O 1
ATOM 1184 N N . GLY A 1 160 ? -6.115 -13.216 3.182 1.00 94.19 160 GLY A N 1
ATOM 1185 C CA . GLY A 1 160 ? -5.583 -14.069 2.127 1.00 94.19 160 GLY A CA 1
ATOM 1186 C C . GLY A 1 160 ? -5.043 -13.306 0.918 1.00 94.19 160 GLY A C 1
ATOM 1187 O O . GLY A 1 160 ? -4.648 -12.141 0.990 1.00 94.19 160 GLY A O 1
ATOM 1188 N N . GLU A 1 161 ? -4.986 -13.996 -0.218 1.00 93.50 161 GLU A N 1
ATOM 1189 C CA . GLU A 1 161 ? -4.289 -13.526 -1.414 1.00 93.50 161 GLU A CA 1
ATOM 1190 C C . GLU A 1 161 ? -5.264 -12.980 -2.466 1.00 93.50 161 GLU A C 1
ATOM 1192 O O . GLU A 1 161 ? -6.208 -13.649 -2.880 1.00 93.50 161 GLU A O 1
ATOM 1197 N N . GLN A 1 162 ? -5.022 -11.749 -2.920 1.00 87.38 162 GLN A N 1
ATOM 1198 C CA . GLN A 1 162 ? -5.847 -11.034 -3.890 1.00 87.38 162 GLN A CA 1
ATOM 1199 C C . GLN A 1 162 ? -4.961 -10.462 -4.999 1.00 87.38 162 GLN A C 1
ATOM 1201 O O . GLN A 1 162 ? -4.091 -9.630 -4.753 1.00 87.38 162 GLN A O 1
ATOM 1206 N N . HIS A 1 163 ? -5.207 -10.875 -6.240 1.00 85.94 163 HIS A N 1
ATOM 1207 C CA . HIS A 1 163 ? -4.511 -10.357 -7.419 1.00 85.94 163 HIS A CA 1
ATOM 1208 C C . HIS A 1 163 ? -5.507 -9.662 -8.335 1.00 85.94 163 HIS A C 1
ATOM 1210 O O . HIS A 1 163 ? -6.508 -10.258 -8.739 1.00 85.94 163 HIS A O 1
ATOM 1216 N N . LYS A 1 164 ? -5.251 -8.392 -8.653 1.00 85.06 164 LYS A N 1
ATOM 1217 C CA . LYS A 1 164 ? -6.125 -7.579 -9.502 1.00 85.06 164 LYS A CA 1
ATOM 1218 C C . LYS A 1 164 ? -5.324 -6.984 -10.654 1.00 85.06 164 LYS A C 1
ATOM 1220 O O . LYS A 1 164 ? -4.264 -6.407 -10.443 1.00 85.06 164 LYS A O 1
ATOM 1225 N N . ASN A 1 165 ? -5.852 -7.102 -11.869 1.00 83.06 165 ASN A N 1
ATOM 1226 C CA . ASN A 1 165 ? -5.218 -6.580 -13.077 1.00 83.06 165 ASN A CA 1
ATOM 1227 C C . ASN A 1 165 ? -5.960 -5.330 -13.555 1.00 83.06 165 ASN A C 1
ATOM 1229 O O . ASN A 1 165 ? -7.155 -5.403 -13.812 1.00 83.06 165 ASN A O 1
ATOM 1233 N N . GLY A 1 166 ? -5.262 -4.201 -13.688 1.00 71.50 166 GLY A N 1
ATOM 1234 C CA . GLY A 1 166 ? -5.807 -2.953 -14.235 1.00 71.50 166 GLY A CA 1
ATOM 1235 C C . GLY A 1 166 ? -6.876 -2.269 -13.376 1.00 71.50 166 GLY A C 1
ATOM 1236 O O . GLY A 1 166 ? -7.560 -1.379 -13.872 1.00 71.50 166 GLY A O 1
ATOM 1237 N N . VAL A 1 167 ? -7.029 -2.682 -12.114 1.00 78.06 167 VAL A N 1
ATOM 1238 C CA . VAL A 1 167 ? -8.064 -2.179 -11.202 1.00 78.06 167 VAL A CA 1
ATOM 1239 C C . VAL A 1 167 ? -7.487 -1.148 -10.242 1.00 78.06 167 VAL A C 1
ATOM 1241 O O . VAL A 1 167 ? -6.437 -1.379 -9.648 1.00 78.06 167 VAL A O 1
ATOM 1244 N N . SER A 1 168 ? -8.199 -0.043 -10.024 1.00 85.62 168 SER A N 1
ATOM 1245 C CA . SER A 1 168 ? -7.934 0.839 -8.881 1.00 85.62 168 SER A CA 1
ATOM 1246 C C . SER A 1 168 ? -8.720 0.363 -7.662 1.00 85.62 168 SER A C 1
ATOM 1248 O O . SER A 1 168 ? -9.935 0.181 -7.746 1.00 85.62 168 SER A O 1
ATOM 1250 N N . LEU A 1 169 ? -8.040 0.161 -6.536 1.00 89.88 169 LEU A N 1
ATOM 1251 C CA . LEU A 1 169 ? -8.647 -0.252 -5.276 1.00 89.88 169 LEU A CA 1
ATOM 1252 C C . LEU A 1 169 ? -8.682 0.929 -4.314 1.00 89.88 169 LEU A C 1
ATOM 1254 O O . LEU A 1 169 ? -7.637 1.441 -3.921 1.00 89.88 169 LEU A O 1
ATOM 1258 N N . ASN A 1 170 ? -9.882 1.336 -3.923 1.00 91.06 170 ASN A N 1
ATOM 1259 C CA . ASN A 1 170 ? -10.104 2.454 -3.018 1.00 91.06 170 ASN A CA 1
ATOM 1260 C C . ASN A 1 170 ? -10.874 1.942 -1.804 1.00 91.06 170 ASN A C 1
ATOM 1262 O O . ASN A 1 170 ? -12.008 1.488 -1.932 1.00 91.06 170 ASN A O 1
ATOM 1266 N N . ILE A 1 171 ? -10.235 1.983 -0.639 1.00 91.94 171 ILE A N 1
ATOM 1267 C CA . ILE A 1 171 ? -10.763 1.482 0.626 1.00 91.94 171 ILE A CA 1
ATOM 1268 C C . ILE A 1 171 ? -10.940 2.668 1.564 1.00 91.94 171 ILE A C 1
ATOM 1270 O O . ILE A 1 171 ? -9.974 3.362 1.879 1.00 91.94 171 ILE A O 1
ATOM 1274 N N . MET A 1 172 ? -12.168 2.876 2.018 1.00 92.00 172 MET A N 1
ATOM 1275 C CA . MET A 1 172 ? -12.545 3.883 2.999 1.00 92.00 172 MET A CA 1
ATOM 1276 C C . MET A 1 172 ? -13.282 3.204 4.151 1.00 92.00 172 MET A C 1
ATOM 1278 O O . MET A 1 172 ? -14.347 2.622 3.948 1.00 92.00 172 MET A O 1
ATOM 1282 N N . ALA A 1 173 ? -12.717 3.260 5.354 1.00 92.19 173 ALA A N 1
ATOM 1283 C CA . ALA A 1 173 ? -13.318 2.628 6.524 1.00 92.19 173 ALA A CA 1
ATOM 1284 C C . ALA A 1 173 ? -13.134 3.445 7.803 1.00 92.19 173 ALA A C 1
ATOM 1286 O O . ALA A 1 173 ? -12.230 4.272 7.892 1.00 92.19 173 ALA A O 1
ATOM 1287 N N . GLU A 1 174 ? -13.966 3.213 8.821 1.00 92.19 174 GLU A N 1
ATOM 1288 C CA . GLU A 1 174 ? -13.587 3.641 10.175 1.00 92.19 174 GLU A CA 1
ATOM 1289 C C . GLU A 1 174 ? -12.499 2.713 10.717 1.00 92.19 174 GLU A C 1
ATOM 1291 O O . GLU A 1 174 ? -11.508 3.175 11.281 1.00 92.19 174 GLU A O 1
ATOM 1296 N N . GLU A 1 175 ? -12.657 1.411 10.491 1.00 94.31 175 GLU A N 1
ATOM 1297 C CA . GLU A 1 175 ? -11.715 0.382 10.909 1.00 94.31 175 GLU A CA 1
ATOM 1298 C C . GLU A 1 175 ? -11.401 -0.569 9.751 1.00 94.31 175 GLU A C 1
ATOM 1300 O O . GLU A 1 175 ? -12.294 -1.147 9.130 1.00 94.31 175 GLU A O 1
ATOM 1305 N N . LEU A 1 176 ? -10.113 -0.742 9.463 1.00 96.75 176 LEU A N 1
ATOM 1306 C CA . LEU A 1 176 ? -9.608 -1.697 8.486 1.00 96.75 176 LEU A CA 1
ATOM 1307 C C . LEU A 1 176 ? -8.795 -2.763 9.214 1.00 96.75 176 LEU A C 1
ATOM 1309 O O . LEU A 1 176 ? -7.806 -2.438 9.867 1.00 96.75 176 LEU A O 1
ATOM 1313 N N . VAL A 1 177 ? -9.181 -4.024 9.053 1.00 97.56 177 VAL A N 1
ATOM 1314 C CA . VAL A 1 177 ? -8.473 -5.185 9.595 1.00 97.56 177 VAL A CA 1
ATOM 1315 C C . VAL A 1 177 ? -7.821 -5.944 8.445 1.00 97.56 177 VAL A C 1
ATOM 1317 O O . VAL A 1 177 ? -8.508 -6.440 7.549 1.00 97.56 177 VAL A O 1
ATOM 1320 N N . LEU A 1 178 ? -6.492 -6.043 8.470 1.00 97.81 178 LEU A N 1
ATOM 1321 C CA . LEU A 1 178 ? -5.717 -6.856 7.533 1.00 97.81 178 LEU A CA 1
ATOM 1322 C C . LEU A 1 178 ? -5.192 -8.092 8.261 1.00 97.81 178 LEU A C 1
ATOM 1324 O O . LEU A 1 178 ? -4.454 -7.959 9.240 1.00 97.81 178 LEU A O 1
ATOM 1328 N N . LYS A 1 179 ? -5.565 -9.284 7.789 1.00 97.06 179 LYS A N 1
ATOM 1329 C CA . LYS A 1 179 ? -5.132 -10.562 8.360 1.00 97.06 179 LYS A CA 1
ATOM 1330 C C . LYS A 1 179 ? -4.495 -11.458 7.306 1.00 97.06 179 LYS A C 1
ATOM 1332 O O . LYS A 1 179 ? -5.189 -12.012 6.455 1.00 97.06 179 LYS A O 1
ATOM 1337 N N . ASP A 1 180 ? -3.175 -11.610 7.387 1.00 97.50 180 ASP A N 1
ATOM 1338 C CA . ASP A 1 180 ? -2.377 -12.410 6.447 1.00 97.50 180 ASP A CA 1
ATOM 1339 C C . ASP A 1 180 ? -2.687 -12.069 4.976 1.00 97.50 180 ASP A C 1
ATOM 1341 O O . ASP A 1 180 ? -2.928 -12.934 4.130 1.00 97.50 180 ASP A O 1
ATOM 1345 N N . VAL A 1 181 ? -2.752 -10.766 4.687 1.00 97.56 181 VAL A N 1
ATOM 1346 C CA . VAL A 1 181 ? -3.146 -10.240 3.378 1.00 97.56 181 VAL A CA 1
ATOM 1347 C C . VAL A 1 181 ? -1.973 -10.222 2.417 1.00 97.56 181 VAL A C 1
ATOM 1349 O O . VAL A 1 181 ? -0.907 -9.700 2.726 1.00 97.56 181 VAL A O 1
ATOM 1352 N N . ARG A 1 182 ? -2.208 -10.655 1.182 1.00 97.31 182 ARG A N 1
ATOM 1353 C CA . ARG A 1 182 ? -1.336 -10.353 0.047 1.00 97.31 182 ARG A CA 1
ATOM 1354 C C . ARG A 1 182 ? -2.161 -9.789 -1.093 1.00 97.31 182 ARG A C 1
ATOM 1356 O O . ARG A 1 182 ? -2.700 -10.537 -1.903 1.00 97.31 182 ARG A O 1
ATOM 1363 N N . LEU A 1 183 ? -2.261 -8.467 -1.155 1.00 94.62 183 LEU A N 1
ATOM 1364 C CA . LEU A 1 183 ? -3.028 -7.772 -2.177 1.00 94.62 183 LEU A CA 1
ATOM 1365 C C . LEU A 1 183 ? -2.089 -7.101 -3.170 1.00 94.62 183 LEU A C 1
ATOM 1367 O O . LEU A 1 183 ? -1.341 -6.203 -2.794 1.00 94.62 183 LEU A O 1
ATOM 1371 N N . THR A 1 184 ? -2.164 -7.498 -4.438 1.00 94.38 184 THR A N 1
ATOM 1372 C CA . THR A 1 184 ? -1.345 -6.917 -5.508 1.00 94.38 184 THR A CA 1
ATOM 1373 C C . THR A 1 184 ? -2.217 -6.399 -6.645 1.00 94.38 184 THR A C 1
ATOM 1375 O O . THR A 1 184 ? -3.054 -7.129 -7.184 1.00 94.38 184 THR A O 1
ATOM 1378 N N . VAL A 1 185 ? -1.986 -5.149 -7.044 1.00 92.94 185 VAL A N 1
ATOM 1379 C CA . VAL A 1 185 ? -2.550 -4.537 -8.250 1.00 92.94 185 VAL A CA 1
ATOM 1380 C C . VAL A 1 185 ? -1.476 -4.474 -9.332 1.00 92.94 185 VAL A C 1
ATOM 1382 O O . VAL A 1 185 ? -0.459 -3.802 -9.165 1.00 92.94 185 VAL A O 1
ATOM 1385 N N . VAL A 1 186 ? -1.708 -5.141 -10.462 1.00 93.38 186 VAL A N 1
ATOM 1386 C CA . VAL A 1 186 ? -0.812 -5.107 -11.624 1.00 93.38 186 VAL A CA 1
ATOM 1387 C C . VAL A 1 186 ? -1.442 -4.277 -12.736 1.00 93.38 186 VAL A C 1
ATOM 1389 O O . VAL A 1 186 ? -2.540 -4.582 -13.195 1.00 93.38 186 VAL A O 1
ATOM 1392 N N . GLY A 1 187 ? -0.771 -3.232 -13.207 1.00 91.12 187 GLY A N 1
ATOM 1393 C CA . GLY A 1 187 ? -1.301 -2.372 -14.263 1.00 91.12 187 GLY A CA 1
ATOM 1394 C C . GLY A 1 187 ? -0.426 -1.161 -14.548 1.00 91.12 187 GLY A C 1
ATOM 1395 O O . GLY A 1 187 ? 0.635 -1.004 -1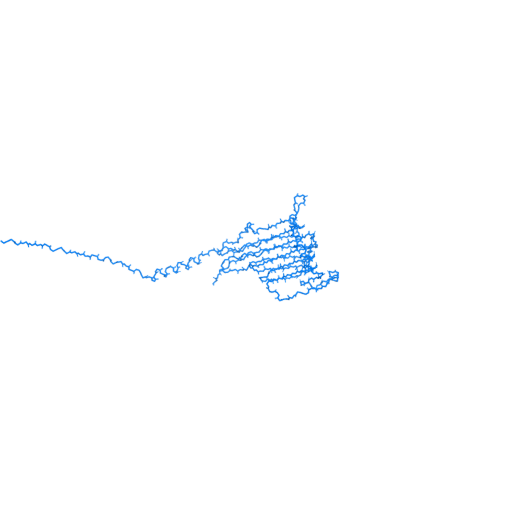3.963 1.00 91.12 187 GLY A O 1
ATOM 1396 N N . ILE A 1 188 ? -0.878 -0.307 -15.466 1.00 83.69 188 ILE A N 1
ATOM 1397 C CA . ILE A 1 188 ? -0.224 0.975 -15.798 1.00 83.69 188 ILE A CA 1
ATOM 1398 C C . ILE A 1 188 ? -1.025 2.192 -15.311 1.00 83.69 188 ILE A C 1
ATOM 1400 O O . ILE A 1 188 ? -0.547 3.320 -15.351 1.00 83.69 188 ILE A O 1
ATOM 1404 N N . VAL A 1 189 ? -2.265 1.967 -14.872 1.00 83.25 189 VAL A N 1
ATOM 1405 C CA . VAL A 1 189 ? -3.202 2.976 -14.366 1.00 83.25 189 VAL A CA 1
ATOM 1406 C C . VAL A 1 189 ? -3.883 2.443 -13.104 1.00 83.25 189 VAL A C 1
ATOM 1408 O O . VAL A 1 189 ? -3.965 1.230 -12.913 1.00 83.25 189 VAL A O 1
ATOM 1411 N N . GLY A 1 190 ? -4.372 3.348 -12.253 1.00 83.25 190 GLY A N 1
ATOM 1412 C CA . GLY A 1 190 ? -5.013 3.015 -10.979 1.00 83.25 190 GLY A CA 1
ATOM 1413 C C . GLY A 1 190 ? -4.053 3.100 -9.792 1.00 83.25 190 GLY A C 1
ATOM 1414 O O . GLY A 1 190 ? -3.189 3.978 -9.754 1.00 83.25 190 GLY A O 1
ATOM 1415 N N . GLY A 1 191 ? -4.230 2.208 -8.818 1.00 91.94 191 GLY A N 1
ATOM 1416 C CA . GLY A 1 191 ? -3.424 2.142 -7.601 1.00 91.94 191 GLY A CA 1
ATOM 1417 C C . GLY A 1 191 ? -4.181 1.528 -6.434 1.00 91.94 191 GLY A C 1
ATOM 1418 O O . GLY A 1 191 ? -5.286 1.010 -6.594 1.00 91.94 191 GLY A O 1
ATOM 1419 N N . ILE A 1 192 ? -3.566 1.598 -5.259 1.00 94.81 192 ILE A N 1
ATOM 1420 C CA . ILE A 1 192 ? -4.205 1.246 -3.992 1.00 94.81 192 ILE A CA 1
ATOM 1421 C C . ILE A 1 192 ? -4.309 2.529 -3.177 1.00 94.81 192 ILE A C 1
ATOM 1423 O O . ILE A 1 192 ? -3.291 3.127 -2.841 1.00 94.81 192 ILE A O 1
ATOM 1427 N N . ALA A 1 193 ? -5.522 2.954 -2.855 1.00 94.94 193 ALA A N 1
ATOM 1428 C CA . ALA A 1 193 ? -5.773 4.049 -1.935 1.00 94.94 193 ALA A CA 1
ATOM 1429 C C . ALA A 1 193 ? -6.533 3.515 -0.725 1.00 94.94 193 ALA A C 1
ATOM 1431 O O . ALA A 1 193 ? -7.614 2.947 -0.853 1.00 94.94 193 ALA A O 1
ATOM 1432 N N . VAL A 1 194 ? -5.958 3.694 0.455 1.00 94.69 194 VAL A N 1
ATOM 1433 C CA . VAL A 1 194 ? -6.533 3.285 1.729 1.00 94.69 194 VAL A CA 1
ATOM 1434 C C . VAL A 1 194 ? -6.638 4.510 2.611 1.00 94.69 194 VAL A C 1
ATOM 1436 O O . VAL A 1 194 ? -5.639 5.181 2.869 1.00 94.69 194 VAL A O 1
ATOM 1439 N N . LYS A 1 195 ? -7.842 4.770 3.103 1.00 93.44 195 LYS A N 1
ATOM 1440 C CA . LYS A 1 195 ? -8.110 5.765 4.128 1.00 93.44 195 LYS A CA 1
ATOM 1441 C C . LYS A 1 195 ? -8.900 5.114 5.249 1.00 93.44 195 LYS A C 1
ATOM 1443 O O . LYS A 1 195 ? -9.998 4.610 5.027 1.00 93.44 195 LYS A O 1
ATOM 1448 N N . THR A 1 196 ? -8.336 5.121 6.448 1.00 92.94 196 THR A N 1
ATOM 1449 C CA . THR A 1 196 ? -8.993 4.559 7.625 1.00 92.94 196 THR A CA 1
ATOM 1450 C C . THR A 1 196 ? -8.724 5.388 8.869 1.00 92.94 196 THR A C 1
ATOM 1452 O O . THR A 1 196 ? -7.676 6.029 8.976 1.00 92.94 196 THR A O 1
ATOM 1455 N N . GLN A 1 197 ? -9.639 5.362 9.839 1.00 90.75 197 GLN A N 1
ATOM 1456 C CA . GLN A 1 197 ? -9.334 5.926 11.154 1.00 90.75 197 GLN A CA 1
ATOM 1457 C C . GLN A 1 197 ? -8.430 4.976 11.938 1.00 90.75 197 GLN A C 1
ATOM 1459 O O . GLN A 1 197 ? -7.438 5.409 12.527 1.00 90.75 197 GLN A O 1
ATOM 1464 N N . LYS A 1 198 ? -8.752 3.681 11.912 1.00 93.38 198 LYS A N 1
ATOM 1465 C CA . LYS A 1 198 ? -8.022 2.625 12.608 1.00 93.38 198 LYS A CA 1
ATOM 1466 C C . LYS A 1 198 ? -7.547 1.560 11.633 1.00 93.38 198 LYS A C 1
ATOM 1468 O O . LYS A 1 198 ? -8.317 1.088 10.796 1.00 93.38 198 LYS A O 1
ATOM 1473 N N . LEU A 1 199 ? -6.284 1.176 11.747 1.00 96.69 199 LEU A N 1
ATOM 1474 C CA . LEU A 1 199 ? -5.705 0.057 11.016 1.00 96.69 199 LEU A CA 1
ATOM 1475 C C . LEU A 1 199 ? -5.283 -1.020 12.016 1.00 96.69 199 LEU A C 1
ATOM 1477 O O . LEU A 1 199 ? -4.399 -0.790 12.835 1.00 96.69 199 LEU A O 1
ATOM 1481 N N . GLU A 1 200 ? -5.889 -2.197 11.939 1.00 97.06 200 GLU A N 1
ATOM 1482 C CA . GLU A 1 200 ? -5.475 -3.363 12.714 1.00 97.06 200 GLU A CA 1
ATOM 1483 C C . GLU A 1 200 ? -4.725 -4.346 11.814 1.00 97.06 200 GLU A C 1
ATOM 1485 O O . GLU A 1 200 ? -5.223 -4.767 10.767 1.00 97.06 200 GLU A O 1
ATOM 1490 N N . LEU A 1 201 ? -3.514 -4.719 12.228 1.00 97.50 201 LEU A N 1
ATOM 1491 C CA . LEU A 1 201 ? -2.677 -5.676 11.515 1.00 97.50 201 LEU A CA 1
ATOM 1492 C C . LEU A 1 201 ? -2.608 -6.993 12.283 1.00 97.50 201 LEU A C 1
ATOM 1494 O O . LEU A 1 201 ? -2.147 -7.038 13.425 1.00 97.50 201 LEU A O 1
ATOM 1498 N N . GLN A 1 202 ? -2.983 -8.082 11.624 1.00 97.19 202 GLN A N 1
ATOM 1499 C CA . GLN A 1 202 ? -2.832 -9.449 12.106 1.00 97.19 202 GLN A CA 1
ATOM 1500 C C . GLN A 1 202 ? -1.952 -10.230 11.123 1.00 97.19 202 GLN A C 1
ATOM 1502 O O . GLN A 1 202 ? -2.174 -10.206 9.913 1.00 97.19 202 GLN A O 1
ATOM 1507 N N . GLY A 1 203 ? -0.915 -10.893 11.638 1.00 97.44 203 GLY A N 1
ATOM 1508 C CA . GLY A 1 203 ? -0.001 -11.672 10.802 1.00 97.44 203 GLY A CA 1
ATOM 1509 C C . GLY A 1 203 ? 0.821 -10.825 9.821 1.00 97.44 203 GLY A C 1
ATOM 1510 O O . GLY A 1 203 ? 1.226 -9.705 10.149 1.00 97.44 203 GLY A O 1
ATOM 1511 N N . LYS A 1 204 ? 1.109 -11.379 8.639 1.00 98.06 204 LYS A N 1
ATOM 1512 C CA . LYS A 1 204 ? 1.985 -10.761 7.626 1.00 98.06 204 LYS A CA 1
ATOM 1513 C C . LYS A 1 204 ? 1.174 -10.189 6.473 1.00 98.06 204 LYS A C 1
ATOM 1515 O O . LYS A 1 204 ? 0.614 -10.945 5.688 1.00 98.06 204 LYS A O 1
ATOM 1520 N N . ASN A 1 205 ? 1.145 -8.864 6.349 1.00 98.38 205 ASN A N 1
ATOM 1521 C CA . ASN A 1 205 ? 0.341 -8.181 5.340 1.00 98.38 205 ASN A CA 1
ATOM 1522 C C . ASN A 1 205 ? 1.215 -7.519 4.274 1.00 98.38 205 ASN A C 1
ATOM 1524 O O . ASN A 1 205 ? 2.277 -6.972 4.563 1.00 98.38 205 ASN A O 1
ATOM 1528 N N . LEU A 1 206 ? 0.743 -7.527 3.034 1.00 98.25 206 LEU A N 1
ATOM 1529 C CA . LEU A 1 206 ? 1.377 -6.893 1.890 1.00 98.25 206 LEU A CA 1
ATOM 1530 C C . LEU A 1 206 ? 0.314 -6.200 1.041 1.00 98.25 206 LEU A C 1
ATOM 1532 O O . LEU A 1 206 ? -0.655 -6.829 0.613 1.00 98.25 206 LEU A O 1
ATOM 1536 N N . LEU A 1 207 ? 0.541 -4.918 0.761 1.00 97.75 207 LEU A N 1
ATOM 1537 C CA . LEU A 1 207 ? -0.180 -4.150 -0.249 1.00 97.75 207 LEU A CA 1
ATOM 1538 C C . LEU A 1 207 ? 0.816 -3.744 -1.335 1.00 97.75 207 LEU A C 1
ATOM 1540 O O . LEU A 1 207 ? 1.800 -3.056 -1.062 1.00 97.75 207 LEU A O 1
ATOM 1544 N N . GLY A 1 208 ? 0.580 -4.204 -2.559 1.00 97.50 208 GLY A N 1
ATOM 1545 C CA . GLY A 1 208 ? 1.545 -4.127 -3.643 1.00 97.50 208 GLY A CA 1
ATOM 1546 C C . GLY A 1 208 ? 0.985 -3.531 -4.922 1.00 97.50 208 GLY A C 1
ATOM 1547 O O . GLY A 1 208 ? -0.136 -3.838 -5.323 1.00 97.50 208 GLY A O 1
ATOM 1548 N N . THR A 1 209 ? 1.794 -2.735 -5.613 1.00 97.25 209 THR A N 1
ATOM 1549 C CA . THR A 1 209 ? 1.549 -2.364 -7.006 1.00 97.25 209 THR A CA 1
ATOM 1550 C C . THR A 1 209 ? 2.693 -2.811 -7.902 1.00 97.25 209 THR A C 1
ATOM 1552 O O . THR A 1 209 ? 3.859 -2.766 -7.519 1.00 97.25 209 THR A O 1
ATOM 1555 N N . ALA A 1 210 ? 2.377 -3.233 -9.120 1.00 96.88 210 ALA A N 1
ATOM 1556 C CA . ALA A 1 210 ? 3.389 -3.564 -10.112 1.00 96.88 210 ALA A CA 1
ATOM 1557 C C . ALA A 1 210 ? 2.964 -3.118 -11.508 1.00 96.88 210 ALA A C 1
ATOM 1559 O O . ALA A 1 210 ? 1.781 -3.142 -11.847 1.00 96.88 210 ALA A O 1
ATOM 1560 N N . ALA A 1 211 ? 3.934 -2.743 -12.333 1.00 95.81 211 ALA A N 1
ATOM 1561 C CA . ALA A 1 211 ? 3.699 -2.566 -13.757 1.00 95.81 211 ALA A CA 1
ATOM 1562 C C . ALA A 1 211 ? 3.908 -3.882 -14.523 1.00 95.81 211 ALA A C 1
ATOM 1564 O O . ALA A 1 211 ? 4.758 -4.694 -14.145 1.00 95.81 211 ALA A O 1
ATOM 1565 N N . PRO A 1 212 ? 3.157 -4.113 -15.614 1.00 94.19 212 PRO A N 1
ATOM 1566 C CA . PRO A 1 212 ? 3.334 -5.301 -16.431 1.00 94.19 212 PRO A CA 1
ATOM 1567 C C . PRO A 1 212 ? 4.701 -5.294 -17.117 1.00 94.19 212 PRO A C 1
ATOM 1569 O O . PRO A 1 212 ? 5.234 -4.247 -17.495 1.00 94.19 212 PRO A O 1
ATOM 1572 N N . THR A 1 213 ? 5.240 -6.489 -17.342 1.00 93.62 213 THR A N 1
ATOM 1573 C CA . THR A 1 213 ? 6.376 -6.675 -18.243 1.00 93.62 213 THR A CA 1
ATOM 1574 C C . THR A 1 213 ? 5.972 -6.289 -19.664 1.00 93.62 213 THR A C 1
ATOM 1576 O O . THR A 1 213 ? 4.912 -6.694 -20.145 1.00 93.62 213 THR A O 1
ATOM 1579 N N . SER A 1 214 ? 6.819 -5.528 -20.350 1.00 91.81 214 SER A N 1
ATOM 1580 C CA . SER A 1 214 ? 6.589 -5.098 -21.727 1.00 91.81 214 SER A CA 1
ATOM 1581 C C . SER A 1 214 ? 7.707 -5.583 -22.645 1.00 91.81 214 SER A C 1
ATOM 1583 O O . SER A 1 214 ? 8.821 -5.870 -22.214 1.00 91.81 214 SER A O 1
ATOM 1585 N N . ASN A 1 215 ? 7.417 -5.657 -23.940 1.00 85.31 215 ASN A N 1
ATOM 1586 C CA . ASN A 1 215 ? 8.385 -6.025 -24.968 1.00 85.31 215 ASN A CA 1
ATOM 1587 C C . ASN A 1 215 ? 9.029 -4.800 -25.650 1.00 85.31 215 ASN A C 1
ATOM 1589 O O . ASN A 1 215 ? 9.298 -4.833 -26.852 1.00 85.31 215 ASN A O 1
ATOM 1593 N N . GLY A 1 216 ? 9.179 -3.695 -24.913 1.00 83.88 216 GLY A N 1
ATOM 1594 C CA . GLY A 1 216 ? 9.630 -2.409 -25.443 1.00 83.88 216 GLY A CA 1
ATOM 1595 C C . GLY A 1 216 ? 9.926 -1.401 -24.337 1.00 83.88 216 GLY A C 1
ATOM 1596 O O . GLY A 1 216 ? 10.909 -1.533 -23.624 1.00 83.88 216 GLY A O 1
ATOM 1597 N N . ILE A 1 217 ? 9.092 -0.373 -24.186 1.00 86.44 217 ILE A N 1
ATOM 1598 C CA . ILE A 1 217 ? 9.317 0.682 -23.186 1.00 86.44 217 ILE A CA 1
ATOM 1599 C C . ILE A 1 217 ? 8.956 0.167 -21.789 1.00 86.44 217 ILE A C 1
ATOM 1601 O O . ILE A 1 217 ? 7.872 -0.393 -21.602 1.00 86.44 217 ILE A O 1
ATOM 1605 N N . GLY A 1 218 ? 9.841 0.378 -20.811 1.00 89.56 218 GLY A N 1
ATOM 1606 C CA . GLY A 1 218 ? 9.563 0.089 -19.407 1.00 89.56 218 GLY A CA 1
ATOM 1607 C C . GLY A 1 218 ? 8.319 0.831 -18.921 1.00 89.56 218 GLY A C 1
ATOM 1608 O O . GLY A 1 218 ? 8.171 2.028 -19.160 1.00 89.56 218 GLY A O 1
ATOM 1609 N N . MET A 1 219 ? 7.412 0.110 -18.266 1.00 94.69 219 MET A N 1
ATOM 1610 C CA . MET A 1 219 ? 6.131 0.657 -17.817 1.00 94.69 219 MET A CA 1
ATOM 1611 C C . MET A 1 219 ? 6.213 1.078 -16.353 1.00 94.69 219 MET A C 1
ATOM 1613 O O . MET A 1 219 ? 6.658 0.298 -15.511 1.00 94.69 219 MET A O 1
ATOM 1617 N N . ASP A 1 220 ? 5.766 2.289 -16.040 1.00 95.62 220 ASP A N 1
ATOM 1618 C CA . ASP A 1 220 ? 5.716 2.772 -14.660 1.00 95.62 220 ASP A CA 1
ATOM 1619 C C . ASP A 1 220 ? 4.552 2.116 -13.901 1.00 95.62 220 ASP A C 1
ATOM 1621 O O . ASP A 1 220 ? 3.462 1.928 -14.447 1.00 95.62 220 ASP A O 1
ATOM 1625 N N . ALA A 1 221 ? 4.784 1.759 -12.638 1.00 96.19 221 ALA A N 1
ATOM 1626 C CA . ALA A 1 221 ? 3.763 1.156 -11.787 1.00 96.19 221 ALA A CA 1
ATOM 1627 C C . ALA A 1 221 ? 2.808 2.218 -11.206 1.00 96.19 221 ALA A C 1
ATOM 1629 O O . ALA A 1 221 ? 3.210 3.367 -10.990 1.00 96.19 221 ALA A O 1
ATOM 1630 N N . PRO A 1 222 ? 1.556 1.854 -10.875 1.00 95.38 222 PRO A N 1
ATOM 1631 C CA . PRO A 1 222 ? 0.647 2.744 -10.170 1.00 95.38 222 PRO A CA 1
ATOM 1632 C C . PRO A 1 222 ? 1.077 2.943 -8.709 1.00 95.38 222 PRO A C 1
ATOM 1634 O O . PRO A 1 222 ? 1.823 2.143 -8.143 1.00 95.38 222 PRO A O 1
ATOM 1637 N N . GLY A 1 223 ? 0.609 4.022 -8.085 1.00 95.88 223 GLY A N 1
ATOM 1638 C CA . GLY A 1 223 ? 0.991 4.389 -6.720 1.00 95.88 223 GLY A CA 1
ATOM 1639 C C . GLY A 1 223 ? 0.196 3.683 -5.618 1.00 95.88 223 GLY A C 1
ATOM 1640 O O . GLY A 1 223 ? -0.843 3.065 -5.862 1.00 95.88 223 GLY A O 1
ATOM 1641 N N . ILE A 1 224 ? 0.678 3.846 -4.386 1.00 96.94 224 ILE A N 1
ATOM 1642 C CA . ILE A 1 224 ? -0.023 3.462 -3.157 1.00 96.94 224 ILE A CA 1
ATOM 1643 C C . ILE A 1 224 ? -0.208 4.713 -2.298 1.00 96.94 224 ILE A C 1
ATOM 1645 O O . ILE A 1 224 ? 0.740 5.466 -2.075 1.00 96.94 224 ILE A O 1
ATOM 1649 N N . ALA A 1 225 ? -1.416 4.939 -1.799 1.00 95.56 225 ALA A N 1
ATOM 1650 C CA . ALA A 1 225 ? -1.715 5.958 -0.805 1.00 95.56 225 ALA A CA 1
ATOM 1651 C C . ALA A 1 225 ? -2.304 5.285 0.435 1.00 95.56 225 ALA A C 1
ATOM 1653 O O . ALA A 1 225 ? -3.340 4.635 0.345 1.00 95.56 225 ALA A O 1
ATOM 1654 N N . LEU A 1 226 ? -1.649 5.441 1.582 1.00 95.44 226 LEU A N 1
ATOM 1655 C CA . LEU A 1 226 ? -2.118 4.944 2.870 1.00 95.44 226 LEU A CA 1
ATOM 1656 C C . LEU A 1 226 ? -2.305 6.122 3.824 1.00 95.44 226 LEU A C 1
ATOM 1658 O O . LEU A 1 226 ? -1.358 6.849 4.115 1.00 95.44 226 LEU A O 1
ATOM 1662 N N . VAL A 1 227 ? -3.521 6.293 4.325 1.00 93.06 227 VAL A N 1
ATOM 1663 C CA . VAL A 1 227 ? -3.870 7.300 5.325 1.00 93.06 227 VAL A CA 1
ATOM 1664 C C . VAL A 1 227 ? -4.474 6.594 6.530 1.00 93.06 227 VAL A C 1
ATOM 1666 O O . VAL A 1 227 ? -5.498 5.921 6.404 1.00 93.06 227 VAL A O 1
ATOM 1669 N N . VAL A 1 228 ? -3.839 6.758 7.691 1.00 91.81 228 VAL A N 1
ATOM 1670 C CA . VAL A 1 228 ? -4.324 6.237 8.976 1.00 91.81 228 VAL A CA 1
ATOM 1671 C C . VAL A 1 228 ? -4.468 7.404 9.943 1.00 91.81 228 VAL A C 1
ATOM 1673 O O . VAL A 1 228 ? -3.476 8.013 10.339 1.00 91.81 228 VAL A O 1
ATOM 1676 N N . GLU A 1 229 ? -5.702 7.752 10.297 1.00 88.81 229 GLU A N 1
ATOM 1677 C CA . GLU A 1 229 ? -5.971 9.020 10.986 1.00 88.81 229 GLU A CA 1
ATOM 1678 C C . GLU A 1 229 ? -5.764 8.965 12.498 1.00 88.81 229 GLU A C 1
ATOM 1680 O O . GLU A 1 229 ? -5.373 9.974 13.079 1.00 88.81 229 GLU A O 1
ATOM 1685 N N . LYS A 1 230 ? -6.052 7.830 13.149 1.00 87.12 230 LYS A N 1
ATOM 1686 C CA . LYS A 1 230 ? -6.093 7.749 14.618 1.00 87.12 230 LYS A CA 1
ATOM 1687 C C . LYS A 1 230 ? -5.189 6.686 15.208 1.00 87.12 230 LYS A C 1
ATOM 1689 O O . LYS A 1 230 ? -4.494 6.979 16.174 1.00 87.12 230 LYS A O 1
ATOM 1694 N N . GLU A 1 231 ? -5.220 5.461 14.688 1.00 89.88 231 GLU A N 1
ATOM 1695 C CA . GLU A 1 231 ? -4.597 4.337 15.393 1.00 89.88 231 GLU A CA 1
ATOM 1696 C C . GLU A 1 231 ? -4.077 3.241 14.458 1.00 89.88 231 GLU A C 1
ATOM 1698 O O . GLU A 1 231 ? -4.728 2.887 13.474 1.00 89.88 231 GLU A O 1
ATOM 1703 N N . LEU A 1 232 ? -2.927 2.668 14.826 1.00 92.56 232 LEU A N 1
ATOM 1704 C CA . LEU A 1 232 ? -2.393 1.420 14.289 1.00 92.56 232 LEU A CA 1
ATOM 1705 C C . LEU A 1 232 ? -2.243 0.399 15.425 1.00 92.56 232 LEU A C 1
ATOM 1707 O O . LEU A 1 232 ? -1.578 0.680 16.423 1.00 92.56 232 LEU A O 1
ATOM 1711 N N . SER A 1 233 ? -2.825 -0.788 15.273 1.00 94.56 233 SER A N 1
ATOM 1712 C CA . SER A 1 233 ? -2.880 -1.807 16.328 1.00 94.56 233 SER A CA 1
ATOM 1713 C C . SER A 1 233 ? -2.697 -3.239 15.791 1.00 94.56 233 SER A C 1
ATOM 1715 O O . SER A 1 233 ? -2.352 -3.456 14.626 1.00 94.56 233 SER A O 1
ATOM 1717 N N . GLY A 1 234 ? -2.864 -4.234 16.668 1.00 95.56 234 GLY A N 1
ATOM 1718 C CA . GLY A 1 234 ? -2.769 -5.663 16.343 1.00 95.56 234 GLY A CA 1
ATOM 1719 C C . GLY A 1 234 ? -1.340 -6.231 16.390 1.00 95.56 234 GLY A C 1
ATOM 1720 O O . GLY A 1 234 ? -0.376 -5.475 16.503 1.00 95.56 234 GLY A O 1
ATOM 1721 N N . PRO A 1 235 ? -1.148 -7.563 16.362 1.00 96.12 235 PRO A N 1
ATOM 1722 C CA . PRO A 1 235 ? 0.164 -8.210 16.488 1.00 96.12 235 PRO A CA 1
ATOM 1723 C C . PRO A 1 235 ? 0.963 -8.344 15.173 1.00 96.12 235 PRO A C 1
ATOM 1725 O O . PRO A 1 235 ? 2.039 -8.933 15.190 1.00 96.12 235 PRO A O 1
ATOM 1728 N N . GLY A 1 236 ? 0.465 -7.827 14.048 1.00 96.94 236 GLY A N 1
ATOM 1729 C CA . GLY A 1 236 ? 1.059 -8.000 12.718 1.00 96.94 236 GLY A CA 1
ATOM 1730 C C . GLY A 1 236 ? 1.914 -6.838 12.204 1.00 96.94 236 GLY A C 1
ATOM 1731 O O . GLY A 1 236 ? 2.189 -5.864 12.920 1.00 96.94 236 GLY A O 1
ATOM 1732 N N . ASP A 1 237 ? 2.290 -6.969 10.930 1.00 96.94 237 ASP A N 1
ATOM 1733 C CA . ASP A 1 237 ? 3.035 -6.005 10.113 1.00 96.94 237 ASP A CA 1
ATOM 1734 C C . ASP A 1 237 ? 2.468 -5.899 8.689 1.00 96.94 237 ASP A C 1
ATOM 1736 O O . ASP A 1 237 ? 1.689 -6.744 8.241 1.00 96.94 237 ASP A O 1
ATOM 1740 N N . LEU A 1 238 ? 2.847 -4.820 8.009 1.00 97.69 238 LEU A N 1
ATOM 1741 C CA . LEU A 1 238 ? 2.422 -4.418 6.680 1.00 97.69 238 LEU A CA 1
ATOM 1742 C C . LEU A 1 238 ? 3.638 -4.013 5.836 1.00 97.69 238 LEU A C 1
ATOM 1744 O O . LEU A 1 238 ? 4.428 -3.150 6.212 1.00 97.69 238 LEU A O 1
ATOM 1748 N N . MET A 1 239 ? 3.758 -4.591 4.650 1.00 98.06 239 MET A N 1
ATOM 1749 C CA . MET A 1 239 ? 4.713 -4.179 3.629 1.00 98.06 239 MET A CA 1
ATOM 1750 C C . MET A 1 239 ? 3.984 -3.470 2.490 1.00 98.06 239 MET A C 1
ATOM 1752 O O . MET A 1 239 ? 3.086 -4.037 1.868 1.00 98.06 239 MET A O 1
ATOM 1756 N N . LEU A 1 240 ? 4.386 -2.236 2.200 1.00 98.00 240 LEU A N 1
ATOM 1757 C CA . LEU A 1 240 ? 3.964 -1.500 1.014 1.00 98.00 240 LEU A CA 1
ATOM 1758 C C . LEU A 1 240 ? 5.029 -1.687 -0.064 1.00 98.00 240 LEU A C 1
ATOM 1760 O O . LEU A 1 240 ? 6.166 -1.249 0.117 1.00 98.00 240 LEU A O 1
ATOM 1764 N N . ILE A 1 241 ? 4.677 -2.331 -1.172 1.00 98.25 241 ILE A N 1
ATOM 1765 C CA . ILE A 1 241 ? 5.624 -2.621 -2.254 1.00 98.25 241 ILE A CA 1
ATOM 1766 C C . ILE A 1 241 ? 5.184 -1.982 -3.569 1.00 98.25 241 ILE A C 1
ATOM 1768 O O . ILE A 1 241 ? 4.016 -2.051 -3.937 1.00 98.25 241 ILE A O 1
ATOM 1772 N N . SER A 1 242 ? 6.113 -1.370 -4.300 1.00 98.00 242 SER A N 1
ATOM 1773 C CA . SER A 1 242 ? 5.858 -0.941 -5.675 1.00 98.00 242 SER A CA 1
ATOM 1774 C C . SER A 1 242 ? 7.005 -1.315 -6.605 1.00 98.00 242 SER A C 1
ATOM 1776 O O . SER A 1 242 ? 8.160 -0.996 -6.315 1.00 98.00 242 SER A O 1
ATOM 1778 N N . THR A 1 243 ? 6.692 -1.961 -7.730 1.00 97.94 243 THR A N 1
ATOM 1779 C CA . THR A 1 243 ? 7.698 -2.479 -8.669 1.00 97.94 243 THR A CA 1
ATOM 1780 C C . THR A 1 243 ? 7.431 -2.029 -10.103 1.00 97.94 243 THR A C 1
ATOM 1782 O O . THR A 1 243 ? 6.364 -2.284 -10.663 1.00 97.94 243 THR A O 1
ATOM 1785 N N . GLY A 1 244 ? 8.413 -1.377 -10.725 1.00 97.38 244 GLY A N 1
ATOM 1786 C CA . GLY A 1 244 ? 8.347 -0.986 -12.134 1.00 97.38 244 GLY A CA 1
ATOM 1787 C C . GLY A 1 244 ? 8.359 -2.180 -13.097 1.00 97.38 244 GLY A C 1
ATOM 1788 O O . GLY A 1 244 ? 8.903 -3.243 -12.798 1.00 97.38 244 GLY A O 1
ATOM 1789 N N . GLY A 1 245 ? 7.777 -2.005 -14.282 1.00 96.50 245 GLY A N 1
ATOM 1790 C CA . GLY A 1 245 ? 7.681 -3.054 -15.295 1.00 96.50 245 GLY A CA 1
ATOM 1791 C C . GLY A 1 245 ? 9.030 -3.358 -15.9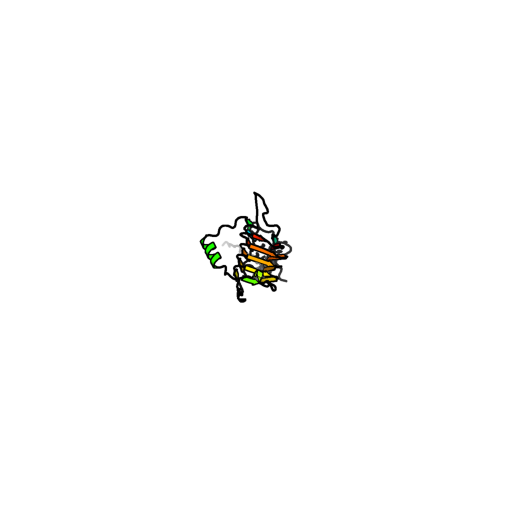42 1.00 96.50 245 GLY A C 1
ATOM 1792 O O . GLY A 1 245 ? 9.744 -2.453 -16.385 1.00 96.50 245 GLY A O 1
ATOM 1793 N N . ALA A 1 246 ? 9.376 -4.642 -16.020 1.00 95.31 246 ALA A N 1
ATOM 1794 C CA . ALA A 1 246 ? 10.558 -5.096 -16.745 1.00 95.31 246 ALA A CA 1
ATOM 1795 C C . ALA A 1 246 ? 10.363 -5.003 -18.267 1.00 95.31 246 ALA A C 1
ATOM 1797 O O . ALA A 1 246 ? 9.251 -5.157 -18.774 1.00 95.31 246 ALA A O 1
ATOM 1798 N N . VAL A 1 247 ? 11.463 -4.819 -18.992 1.00 92.81 247 VAL A N 1
ATOM 1799 C CA . VAL A 1 247 ? 11.515 -4.914 -20.449 1.00 92.81 247 VAL A CA 1
ATOM 1800 C C . VAL A 1 247 ? 12.116 -6.257 -20.839 1.00 92.81 247 VAL A C 1
ATOM 1802 O O . VAL A 1 247 ? 13.255 -6.558 -20.487 1.00 92.81 247 VAL A O 1
ATOM 1805 N N . VAL A 1 248 ? 11.367 -7.054 -21.597 1.00 87.69 248 VAL A N 1
ATOM 1806 C CA . VAL A 1 248 ? 11.850 -8.310 -22.184 1.00 87.69 248 VAL A CA 1
ATOM 1807 C C . VAL A 1 248 ? 12.021 -8.157 -23.687 1.00 87.69 248 VAL A C 1
ATOM 1809 O O . VAL A 1 248 ? 11.197 -7.549 -24.364 1.00 87.69 248 VAL A O 1
ATOM 1812 N N . GLU A 1 249 ? 13.092 -8.713 -24.241 1.00 75.06 249 GLU A N 1
ATOM 1813 C CA . GLU A 1 249 ? 13.256 -8.729 -25.693 1.00 75.06 249 GLU A CA 1
ATOM 1814 C C . GLU A 1 249 ? 12.238 -9.689 -26.321 1.00 75.06 249 GLU A C 1
ATOM 1816 O O . GLU A 1 249 ? 12.012 -10.797 -25.823 1.00 75.06 249 GLU A O 1
ATOM 1821 N N . LYS A 1 250 ? 11.614 -9.266 -27.427 1.00 67.25 250 LYS A N 1
ATOM 1822 C CA . LYS A 1 250 ? 10.868 -10.191 -28.284 1.00 67.25 250 LYS A CA 1
ATOM 1823 C C . LYS A 1 250 ? 11.879 -11.178 -28.873 1.00 67.25 250 LYS A C 1
ATOM 1825 O O . LYS A 1 250 ? 12.779 -10.752 -29.590 1.00 67.25 250 LYS A O 1
ATOM 1830 N N . LYS A 1 251 ? 11.745 -12.457 -28.516 1.00 58.34 251 LYS A N 1
ATOM 1831 C CA . LYS A 1 251 ? 12.459 -13.552 -29.183 1.00 58.34 251 LYS A CA 1
ATOM 1832 C C . LYS A 1 251 ? 11.976 -13.722 -30.617 1.00 58.34 251 LYS A C 1
ATOM 1834 O O . LYS A 1 251 ? 10.764 -13.494 -30.846 1.00 58.34 251 LYS A O 1
#

Secondary structure (DSSP, 8-state):
----------------------HHHHHHHHHHHHHHHHTT-PPPPPPPPPEEEEETT---SSS--SS-TTEEEEEEPPBPGGG--BPP--GGGS-EEESS-----HHHHHHHHHHSEEEEEEES-S---TTTTTT--B-PPPTT-SSEEEEEEEEEEEEEEEEEES-EEEEEEEEEEEEEEEEEEESSS-EEEEEEEEEEEESEEEEEEEPPPBSSSPPPPPEEEEEEEEEEESS-EEEEEEEPPPB----

Radius of gyration: 32.57 Å; chains: 1; bounding box: 70×52×127 Å

Foldseek 3Di:
DDDDDDDDDDDDDDDDDDDDDDPVVVVVVVVVVVVVVVVVDWAAAAWWAAEEEEAPQADDDVDGDGGNPLEAEATWAAAIPPRPGGDDHDPVRYYHGYNDPPDDDPVVVVVLVVQAAAAEEEAPDPDDDCVNGPPHDYDDDDPPPQAEAEAHYQEYEHEDEAEHENHAYAHRYQEYEYANYHHEYEAQDHEYEYAYQEYEYHAEAEDEWEYEAEQDHKGYTHYYHHHHHHYYYYPHHYYYYTYIHYHDHDD